Protein AF-F7JW95-F1 (afdb_monomer)

Foldseek 3Di:
DDDDDPPDNDDPPPVVVVVVVVVVVLVCLQPVLPVDDDDDDPVCVVVDDCCVVDDPDDDPDDDDDDPDLQVLLVVLLVQLQVFQAEKEWEFAAAAPDDSSLSNLVSNLNSVVNVHQYEYEYEQVNCVVHQPPDVSNVVSCPRHNHDYHYPQHDDSVRSNSRPVTRQWGWMDGPVRDIDTDRAGRDCVRHDDPPPPPPD

Structure (mmCIF, N/CA/C/O backbone):
data_AF-F7JW95-F1
#
_entry.id   AF-F7JW95-F1
#
loop_
_atom_site.group_PDB
_atom_site.id
_atom_site.type_symbol
_atom_site.label_atom_id
_atom_site.label_alt_id
_atom_site.label_comp_id
_atom_site.label_asym_id
_atom_site.label_entity_id
_atom_site.label_seq_id
_atom_site.pdbx_PDB_ins_code
_atom_site.Cartn_x
_atom_site.Cartn_y
_atom_site.Cartn_z
_atom_site.occupancy
_atom_site.B_iso_or_equiv
_atom_site.auth_seq_id
_atom_site.auth_comp_id
_atom_site.auth_asym_id
_atom_site.auth_atom_id
_atom_site.pdbx_PDB_model_num
ATOM 1 N N . MET A 1 1 ? -21.082 17.366 48.239 1.00 40.44 1 MET A N 1
ATOM 2 C CA . MET A 1 1 ? -22.452 17.198 48.769 1.00 40.44 1 MET A CA 1
ATOM 3 C C . MET A 1 1 ? -23.150 16.063 48.009 1.00 40.44 1 MET A C 1
ATOM 5 O O . MET A 1 1 ? -23.377 16.195 46.812 1.00 40.44 1 MET A O 1
ATOM 9 N N . ARG A 1 2 ? -23.347 14.887 48.633 1.00 41.19 2 ARG A N 1
ATOM 10 C CA . ARG A 1 2 ? -24.088 13.754 48.030 1.00 41.19 2 ARG A CA 1
ATOM 11 C C . ARG A 1 2 ? -25.580 14.019 48.213 1.00 41.19 2 ARG A C 1
ATOM 13 O O . ARG A 1 2 ? -26.026 14.115 49.348 1.00 41.19 2 ARG A O 1
ATOM 20 N N . THR A 1 3 ? -26.332 14.122 47.125 1.00 45.19 3 THR A N 1
ATOM 21 C CA . THR A 1 3 ? -27.794 14.159 47.175 1.00 45.19 3 THR A CA 1
ATOM 22 C C . THR A 1 3 ? -28.313 12.730 47.341 1.00 45.19 3 THR A C 1
ATOM 24 O O . THR A 1 3 ? -28.112 11.879 46.474 1.00 45.19 3 THR A O 1
ATOM 27 N N . TYR A 1 4 ? -28.909 12.451 48.499 1.00 48.28 4 TYR A N 1
ATOM 28 C CA . TYR A 1 4 ? -29.674 11.235 48.757 1.00 48.28 4 TYR A CA 1
ATOM 29 C C . TYR A 1 4 ? -31.151 11.560 48.518 1.00 48.28 4 TYR A C 1
ATOM 31 O O . TYR A 1 4 ? -31.660 12.535 49.063 1.00 48.28 4 TYR A O 1
ATOM 39 N N . ASP A 1 5 ? -31.816 10.777 47.674 1.00 50.84 5 ASP A N 1
ATOM 40 C CA . ASP A 1 5 ? -33.267 10.831 47.496 1.00 50.84 5 ASP A CA 1
ATOM 41 C C . ASP A 1 5 ? -33.903 9.964 48.592 1.00 50.84 5 ASP A C 1
ATOM 43 O O . ASP A 1 5 ? -33.679 8.754 48.646 1.00 50.84 5 ASP A O 1
ATOM 47 N N . LEU A 1 6 ? -34.619 10.601 49.518 1.00 56.78 6 LEU A N 1
ATOM 48 C CA . LEU A 1 6 ? -35.135 9.986 50.745 1.00 56.78 6 LEU A CA 1
ATOM 49 C C . LEU A 1 6 ? -36.392 9.122 50.534 1.00 56.78 6 LEU A C 1
ATOM 51 O O . LEU A 1 6 ? -36.898 8.575 51.509 1.00 56.78 6 LEU A O 1
ATOM 55 N N . LYS A 1 7 ? -36.910 8.963 49.305 1.00 58.06 7 LYS A N 1
ATOM 56 C CA . LYS A 1 7 ? -38.157 8.200 49.073 1.00 58.06 7 LYS A CA 1
ATOM 57 C C . LYS A 1 7 ? -37.982 6.787 48.529 1.00 58.06 7 LYS A C 1
ATOM 59 O O . LYS A 1 7 ? -38.911 5.992 48.611 1.00 58.06 7 LYS A O 1
ATOM 64 N N . THR A 1 8 ? -36.802 6.420 48.042 1.00 54.62 8 THR A N 1
ATOM 65 C CA . THR A 1 8 ? -36.485 5.023 47.722 1.00 54.62 8 THR A CA 1
ATOM 66 C C . THR A 1 8 ? -35.021 4.792 48.065 1.00 54.62 8 THR A C 1
ATOM 68 O O . THR A 1 8 ? -34.156 5.504 47.569 1.00 54.62 8 THR A O 1
ATOM 71 N N . GLY A 1 9 ? -34.705 3.808 48.911 1.00 52.91 9 GLY A N 1
ATOM 72 C CA . GLY A 1 9 ? -33.330 3.478 49.334 1.00 52.91 9 GLY A CA 1
ATOM 73 C C . GLY A 1 9 ? -32.390 3.010 48.208 1.00 52.91 9 GLY A C 1
ATOM 74 O O . GLY A 1 9 ? -31.383 2.354 48.464 1.00 52.91 9 GLY A O 1
ATOM 75 N N . LYS A 1 10 ? -32.706 3.312 46.945 1.00 56.47 10 LYS A N 1
ATOM 76 C CA . LYS A 1 10 ? -31.910 2.982 45.772 1.00 56.47 10 LYS A CA 1
ATOM 77 C C . LYS A 1 10 ? -31.004 4.166 45.444 1.00 56.47 10 LYS A C 1
ATOM 79 O O . LYS A 1 10 ? -31.453 5.229 45.025 1.00 56.47 10 LYS A O 1
ATOM 84 N N . LYS A 1 11 ? -29.693 3.971 45.615 1.00 59.50 11 LYS A N 1
ATOM 85 C CA . LYS A 1 11 ? -28.666 4.909 45.135 1.00 59.50 11 LYS A CA 1
ATOM 86 C C . LYS A 1 11 ? -28.929 5.214 43.654 1.00 59.50 11 LYS A C 1
ATOM 88 O O . LYS A 1 11 ? -28.880 4.308 42.827 1.00 59.50 11 LYS A O 1
ATOM 93 N N . LYS A 1 12 ? -29.181 6.482 43.313 1.00 62.50 12 LYS A N 1
ATOM 94 C CA . LYS A 1 12 ? -29.356 6.925 41.922 1.00 62.50 12 LYS A CA 1
ATOM 95 C C . LYS A 1 12 ? -28.040 6.692 41.171 1.00 62.50 12 LYS A C 1
ATOM 97 O O . LYS A 1 12 ? -27.055 7.397 41.404 1.00 62.50 12 LYS A O 1
ATOM 102 N N . ILE A 1 13 ? -27.993 5.656 40.332 1.00 66.62 13 ILE A N 1
ATOM 103 C CA . ILE A 1 13 ? -26.815 5.323 39.523 1.00 66.62 13 ILE A CA 1
ATOM 104 C C . ILE A 1 13 ? -26.513 6.529 38.634 1.00 66.62 13 ILE A C 1
ATOM 106 O O . ILE A 1 13 ? -27.343 6.967 37.839 1.00 66.62 13 ILE A O 1
ATOM 110 N N . ARG A 1 14 ? -25.318 7.104 38.793 1.00 79.50 14 ARG A N 1
ATOM 111 C CA . ARG A 1 14 ? -24.861 8.235 37.979 1.00 79.50 14 ARG A CA 1
ATOM 112 C C . ARG A 1 14 ? -24.324 7.698 36.660 1.00 79.50 14 ARG A C 1
ATOM 114 O O . ARG A 1 14 ? -23.113 7.667 36.471 1.00 79.50 14 ARG A O 1
ATOM 121 N N . TRP A 1 15 ? -25.224 7.293 35.768 1.00 84.25 15 TRP A N 1
ATOM 122 C CA . TRP A 1 15 ? -24.899 6.781 34.433 1.00 84.25 15 TRP A CA 1
ATOM 123 C C . TRP A 1 15 ? -23.885 7.657 33.689 1.00 84.25 15 TRP A C 1
ATOM 125 O O . TRP A 1 15 ? -22.923 7.134 33.147 1.00 84.25 15 TRP A O 1
ATOM 135 N N . GLY A 1 16 ? -23.983 8.987 33.800 1.00 87.75 16 GLY A N 1
ATOM 136 C CA . GLY A 1 16 ? -23.000 9.898 33.197 1.00 87.75 16 GLY A CA 1
ATOM 137 C C . GLY A 1 16 ? -21.552 9.693 33.673 1.00 87.75 16 GLY A C 1
ATOM 138 O O . GLY A 1 16 ? -20.626 9.848 32.887 1.00 87.75 16 GLY A O 1
ATOM 139 N N . ARG A 1 17 ? -21.328 9.286 34.932 1.00 88.00 17 ARG A N 1
ATOM 140 C CA . ARG A 1 17 ? -19.976 8.955 35.421 1.00 88.00 17 ARG A CA 1
ATOM 141 C C . ARG A 1 17 ? -19.471 7.637 34.848 1.00 88.00 17 ARG A C 1
ATOM 143 O O . ARG A 1 17 ? -18.291 7.532 34.547 1.00 88.00 17 ARG A O 1
ATOM 150 N N . PHE A 1 18 ? -20.357 6.656 34.708 1.00 91.75 18 PHE A N 1
ATOM 151 C CA . PHE A 1 18 ? -20.013 5.373 34.107 1.00 91.75 18 PHE A CA 1
ATOM 152 C C . PHE A 1 18 ? -19.663 5.538 32.623 1.00 91.75 18 PHE A C 1
ATOM 154 O O . PHE A 1 18 ? -18.612 5.071 32.197 1.00 91.75 18 PHE A O 1
ATOM 161 N N . CYS A 1 19 ? -20.470 6.295 31.871 1.00 93.75 19 CYS A N 1
ATOM 162 C CA . CYS A 1 19 ? -20.184 6.615 30.472 1.00 93.75 19 CYS A CA 1
ATOM 163 C C . CYS A 1 19 ? -18.846 7.348 30.318 1.00 93.75 19 CYS A C 1
ATOM 165 O O . CYS A 1 19 ? -18.046 6.975 29.469 1.00 93.75 19 CYS A O 1
ATOM 167 N N . LEU A 1 20 ? -18.567 8.343 31.170 1.00 95.19 20 LEU A N 1
ATOM 168 C CA . LEU A 1 20 ? -17.291 9.060 31.130 1.00 95.19 20 LEU A CA 1
ATOM 169 C C . LEU A 1 20 ? -16.097 8.122 31.369 1.00 95.19 20 LEU A C 1
ATOM 171 O O . LEU A 1 20 ? -15.123 8.180 30.628 1.00 95.19 20 LEU A O 1
ATOM 175 N N . ILE A 1 21 ? -16.176 7.240 32.371 1.00 96.19 21 ILE A N 1
ATOM 176 C CA . ILE A 1 21 ? -15.109 6.266 32.652 1.00 96.19 21 ILE A CA 1
ATO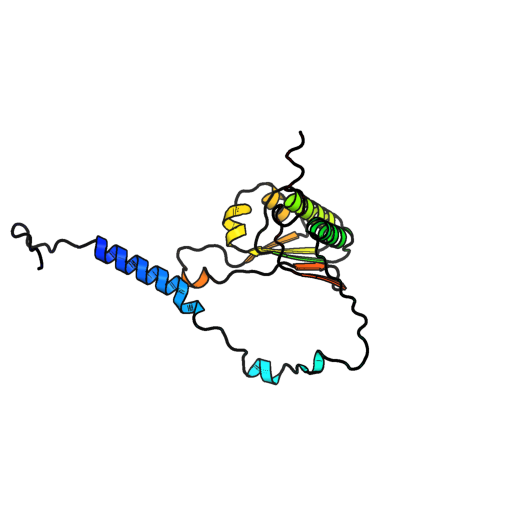M 177 C C . ILE A 1 21 ? -14.915 5.322 31.461 1.00 96.19 21 ILE A C 1
ATOM 179 O O . ILE A 1 21 ? -13.779 5.092 31.058 1.00 96.19 21 ILE A O 1
ATOM 183 N N . ALA A 1 22 ? -15.998 4.815 30.869 1.00 95.69 22 ALA A N 1
ATOM 184 C CA . ALA A 1 22 ? -15.920 3.939 29.702 1.00 95.69 22 ALA A CA 1
ATOM 185 C C . ALA A 1 22 ? -15.236 4.626 28.506 1.00 95.69 22 ALA A C 1
ATOM 187 O O . ALA A 1 22 ? -14.362 4.031 27.881 1.00 95.69 22 ALA A O 1
ATOM 188 N N . VAL A 1 23 ? -15.565 5.894 28.234 1.00 96.56 23 VAL A N 1
ATOM 189 C CA . VAL A 1 23 ? -14.914 6.692 27.180 1.00 96.56 23 VAL A CA 1
ATOM 190 C C . VAL A 1 23 ? -13.423 6.872 27.463 1.00 96.56 23 VAL A C 1
ATOM 192 O O . VAL A 1 23 ? -12.601 6.667 26.574 1.00 96.56 23 VAL A O 1
ATOM 195 N N . LEU A 1 24 ? -13.050 7.205 28.701 1.00 97.38 24 LEU A N 1
ATOM 196 C CA . LEU A 1 24 ? -11.642 7.363 29.075 1.00 97.38 24 LEU A CA 1
ATOM 197 C C . LEU A 1 24 ? -10.859 6.053 28.933 1.00 97.38 24 LEU A C 1
ATOM 199 O O . LEU A 1 24 ? -9.743 6.069 28.421 1.00 97.38 24 LEU A O 1
ATOM 203 N N . LEU A 1 25 ? -11.446 4.921 29.333 1.00 97.31 25 LEU A N 1
ATOM 204 C CA . LEU A 1 25 ? -10.837 3.601 29.147 1.00 97.31 25 LEU A CA 1
ATOM 205 C C . LEU A 1 25 ? -10.670 3.255 27.665 1.00 97.31 25 LEU A C 1
ATOM 207 O O . LEU A 1 25 ? -9.646 2.694 27.283 1.00 97.31 25 LEU A O 1
ATOM 211 N N . TYR A 1 26 ? -11.636 3.624 26.825 1.00 96.94 26 TYR A N 1
ATOM 212 C CA . TYR A 1 26 ? -11.543 3.429 25.382 1.00 96.94 26 TYR A CA 1
ATOM 213 C C . TYR A 1 26 ? -10.409 4.262 24.766 1.00 96.94 26 TYR A C 1
ATOM 215 O O . TYR A 1 26 ? -9.590 3.731 24.020 1.00 96.94 26 TYR A O 1
ATOM 223 N N . ILE A 1 27 ? -10.301 5.547 25.128 1.00 96.06 27 ILE A N 1
ATOM 224 C CA . ILE A 1 27 ? -9.207 6.429 24.678 1.00 96.06 27 ILE A CA 1
ATOM 225 C C . ILE A 1 27 ? -7.850 5.905 25.163 1.00 96.06 27 ILE A C 1
ATOM 227 O O . ILE A 1 27 ? -6.880 5.891 24.405 1.00 96.06 27 ILE A O 1
ATOM 231 N N . ALA A 1 28 ? -7.774 5.442 26.411 1.00 96.38 28 ALA A N 1
ATOM 232 C CA . ALA A 1 28 ? -6.571 4.829 26.960 1.00 96.38 28 ALA A CA 1
ATOM 233 C C . ALA A 1 28 ? -6.166 3.585 26.152 1.00 96.38 28 ALA A C 1
ATOM 235 O O . ALA A 1 28 ? -5.014 3.470 25.741 1.00 96.38 28 ALA A O 1
ATOM 236 N N . ALA A 1 29 ? -7.115 2.696 25.844 1.00 96.25 29 ALA A N 1
ATOM 237 C CA . ALA A 1 29 ? -6.863 1.527 25.006 1.00 96.25 29 A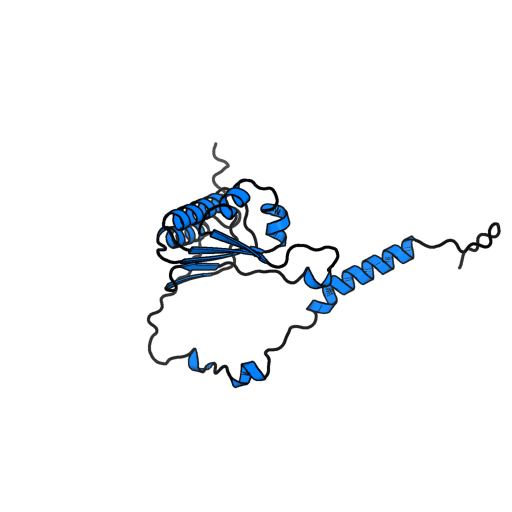LA A CA 1
ATOM 238 C C . ALA A 1 29 ? -6.410 1.901 23.583 1.00 96.25 29 ALA A C 1
ATOM 240 O O . ALA A 1 29 ? -5.603 1.184 23.003 1.00 96.25 29 ALA A O 1
ATOM 241 N N 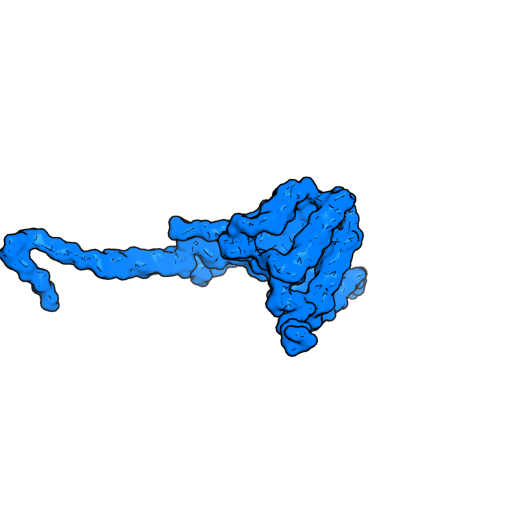. LEU A 1 30 ? -6.884 3.028 23.044 1.00 94.62 30 LEU A N 1
ATOM 242 C CA . LEU A 1 30 ? -6.516 3.537 21.720 1.00 94.62 30 LEU A CA 1
ATOM 243 C C . LEU A 1 30 ? -5.108 4.154 21.666 1.00 94.62 30 LEU A C 1
ATOM 245 O O . LEU A 1 30 ? -4.484 4.166 20.610 1.00 94.62 30 LEU A O 1
ATOM 249 N N . THR A 1 31 ? -4.593 4.667 22.786 1.00 93.25 31 THR A N 1
ATOM 250 C CA . THR A 1 31 ? -3.364 5.484 22.815 1.00 93.25 31 THR A CA 1
ATOM 251 C C . THR A 1 31 ? -2.187 4.803 23.505 1.00 93.25 31 THR A C 1
ATOM 253 O O . THR A 1 31 ? -1.081 4.815 22.969 1.00 93.25 31 THR A O 1
ATOM 256 N N . ILE A 1 32 ? -2.403 4.166 24.661 1.00 94.81 32 ILE A N 1
ATOM 257 C CA . ILE A 1 32 ? -1.339 3.578 25.492 1.00 94.81 32 ILE A CA 1
ATOM 258 C C . ILE A 1 32 ? -0.452 2.577 24.727 1.00 94.81 32 ILE A C 1
ATOM 260 O O . ILE A 1 32 ? 0.770 2.684 24.859 1.00 94.81 32 ILE A O 1
ATOM 264 N N . PRO A 1 33 ? -0.989 1.648 23.904 1.00 92.31 33 PRO A N 1
ATOM 265 C CA . PRO A 1 33 ? -0.160 0.680 23.177 1.00 92.31 33 PRO A CA 1
ATOM 266 C C . PRO A 1 33 ? 0.870 1.311 22.231 1.00 92.31 33 PRO A C 1
ATOM 268 O O . PRO A 1 33 ? 1.859 0.666 21.896 1.00 92.31 33 PRO A O 1
ATOM 271 N N . TYR A 1 34 ? 0.647 2.560 21.815 1.00 90.06 34 TYR A N 1
ATOM 272 C CA . TYR A 1 34 ? 1.456 3.269 20.822 1.00 90.06 34 TYR A CA 1
ATOM 273 C C . TYR A 1 34 ? 2.417 4.292 21.437 1.00 90.06 34 TYR A C 1
ATOM 275 O O . TYR A 1 34 ? 3.208 4.900 20.724 1.00 90.06 34 TYR A O 1
ATOM 283 N N . VAL A 1 35 ? 2.391 4.472 22.761 1.00 90.94 35 VAL A N 1
ATOM 284 C CA . VAL A 1 35 ? 3.359 5.332 23.464 1.00 90.94 35 VAL A CA 1
ATOM 285 C C . VAL A 1 35 ? 4.768 4.732 23.397 1.00 90.94 35 VAL A C 1
ATOM 287 O O . VAL A 1 35 ? 5.758 5.456 23.301 1.00 90.94 35 VAL A O 1
ATOM 290 N N . GLN A 1 36 ? 4.872 3.401 23.436 1.00 88.56 36 GLN A N 1
ATOM 291 C CA . GLN A 1 36 ? 6.145 2.691 23.362 1.00 88.56 36 GLN A CA 1
ATOM 292 C C . GLN A 1 36 ? 6.357 2.101 21.968 1.00 88.56 36 GLN A C 1
ATOM 294 O O . GLN A 1 36 ? 5.617 1.227 21.524 1.00 88.56 36 GLN A O 1
ATOM 299 N N . HIS A 1 37 ? 7.422 2.534 21.299 1.00 82.31 37 HIS A N 1
ATOM 300 C CA .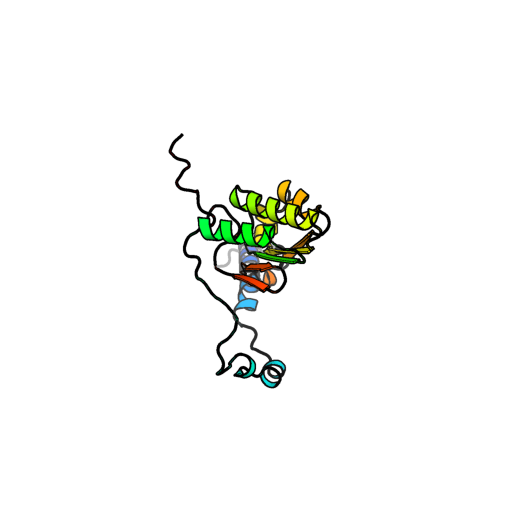 HIS A 1 37 ? 7.830 1.964 20.020 1.00 82.31 37 HIS A CA 1
ATOM 301 C C . HIS A 1 37 ? 8.592 0.653 20.237 1.00 82.31 37 HIS A C 1
ATOM 303 O O . HIS A 1 37 ? 9.451 0.557 21.122 1.00 82.31 37 HIS A O 1
ATOM 309 N N . LYS A 1 38 ? 8.312 -0.360 19.405 1.00 85.69 38 LYS A N 1
ATOM 310 C CA . LYS A 1 38 ? 9.101 -1.598 19.391 1.00 85.69 38 LYS A CA 1
ATOM 311 C C . LYS A 1 38 ? 10.553 -1.263 19.058 1.00 85.69 38 LYS A C 1
ATOM 313 O O . LYS A 1 38 ? 10.835 -0.640 18.039 1.00 85.69 38 LYS A O 1
ATOM 318 N N . LYS A 1 39 ? 11.478 -1.696 19.913 1.00 89.88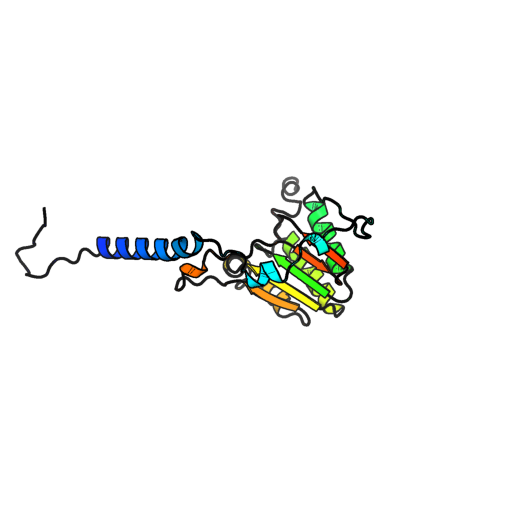 39 LYS A N 1
ATOM 319 C CA . LYS A 1 39 ? 12.913 -1.608 19.632 1.00 89.88 39 LYS A CA 1
ATOM 320 C C . LYS A 1 39 ? 13.318 -2.728 18.679 1.00 89.88 39 LYS A C 1
ATOM 322 O O . LYS A 1 39 ? 12.749 -3.819 18.724 1.00 89.88 39 LYS A O 1
ATOM 327 N N . VAL A 1 40 ? 14.334 -2.467 17.860 1.00 90.56 40 VAL A N 1
ATOM 328 C CA . VAL A 1 40 ? 14.984 -3.505 17.051 1.00 90.56 40 VAL A CA 1
ATOM 329 C C . VAL A 1 40 ? 15.516 -4.590 17.989 1.00 90.56 40 VAL A C 1
ATOM 331 O O . VAL A 1 40 ? 16.190 -4.276 18.976 1.00 90.56 40 VAL A O 1
ATOM 334 N N . SER A 1 41 ? 15.185 -5.850 17.699 1.00 93.38 41 SER A N 1
ATOM 335 C CA . SER A 1 41 ? 15.591 -6.987 18.529 1.00 93.38 41 SER A CA 1
ATOM 336 C C . SER A 1 41 ? 17.110 -7.168 18.517 1.00 93.38 41 SER A C 1
ATOM 338 O O . SER A 1 41 ? 17.764 -6.926 17.503 1.00 93.38 41 SER A O 1
ATOM 340 N N . ASP A 1 42 ? 17.683 -7.636 19.626 1.00 94.12 42 ASP A N 1
ATOM 341 C CA . ASP A 1 42 ? 19.128 -7.896 19.688 1.00 94.12 42 ASP A CA 1
ATOM 342 C C . ASP A 1 42 ? 19.547 -9.052 18.772 1.00 94.12 42 ASP A C 1
ATOM 344 O O . ASP A 1 42 ? 20.678 -9.082 18.302 1.00 94.12 42 ASP A O 1
ATOM 348 N N . HIS A 1 43 ? 18.623 -9.968 18.465 1.00 94.56 43 HIS A N 1
ATOM 349 C CA . HIS A 1 43 ? 18.813 -10.987 17.435 1.00 94.56 43 HIS A CA 1
ATOM 350 C C . HIS A 1 43 ? 19.041 -10.353 16.057 1.00 94.56 43 HIS A C 1
ATOM 352 O O . HIS A 1 43 ? 20.031 -10.662 15.404 1.00 94.56 43 HIS A O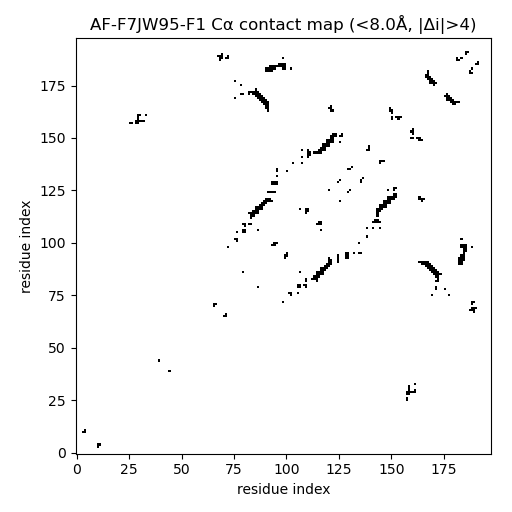 1
ATOM 358 N N . TYR A 1 44 ? 18.177 -9.415 15.644 1.00 92.56 44 TYR A N 1
ATOM 359 C CA . TYR A 1 44 ? 18.322 -8.726 14.359 1.00 92.56 44 TYR A CA 1
ATOM 360 C C . TYR A 1 44 ? 19.618 -7.916 14.293 1.00 92.56 44 TYR A C 1
ATOM 362 O O . TYR A 1 44 ? 20.351 -8.024 13.321 1.00 92.56 44 TYR A O 1
ATOM 370 N N . LYS A 1 45 ? 19.958 -7.167 15.352 1.00 92.62 45 LYS A N 1
ATOM 371 C CA . LYS A 1 45 ? 21.202 -6.373 15.391 1.00 92.62 45 LYS A CA 1
ATOM 372 C C . LYS A 1 45 ? 22.473 -7.211 15.255 1.00 92.62 45 LYS A C 1
ATOM 374 O O . LYS A 1 45 ? 23.492 -6.681 14.844 1.00 92.62 45 LYS A O 1
ATOM 379 N N . LYS A 1 46 ? 22.436 -8.482 15.665 1.00 94.31 46 LYS A N 1
ATOM 380 C CA . LYS A 1 46 ? 23.570 -9.405 15.527 1.00 94.31 46 LYS A CA 1
ATOM 381 C C . LYS A 1 46 ? 23.673 -10.012 14.130 1.00 94.31 46 LYS A C 1
ATOM 383 O O . LYS A 1 46 ? 24.759 -10.428 13.755 1.00 94.31 46 LYS A O 1
ATOM 388 N N . GLN A 1 47 ? 22.553 -10.131 13.420 1.00 95.00 47 GLN A N 1
ATOM 389 C CA . GLN A 1 47 ? 22.497 -10.738 12.089 1.00 95.00 47 GLN A CA 1
ATOM 390 C C . GLN A 1 47 ? 22.646 -9.723 10.959 1.00 95.00 47 GLN A C 1
ATOM 392 O O . GLN A 1 47 ? 23.162 -10.072 9.909 1.00 95.00 47 GLN A O 1
ATOM 397 N N . PHE A 1 48 ? 22.159 -8.500 11.157 1.00 94.50 48 PHE A N 1
ATOM 398 C CA . PHE A 1 48 ? 22.200 -7.450 10.153 1.00 94.50 48 PHE A CA 1
ATOM 399 C C . PHE A 1 48 ? 23.483 -6.636 10.297 1.00 94.50 48 PHE A C 1
ATOM 401 O O . PHE A 1 48 ? 23.654 -5.941 11.302 1.00 94.50 48 PHE A O 1
ATOM 408 N N . ASP A 1 49 ? 24.347 -6.694 9.286 1.00 92.44 49 ASP A N 1
ATOM 409 C CA . ASP A 1 49 ? 25.498 -5.807 9.160 1.00 92.44 49 ASP A CA 1
ATOM 410 C C . ASP A 1 49 ? 25.156 -4.640 8.213 1.00 92.44 49 ASP A C 1
ATOM 412 O O . ASP A 1 49 ? 24.997 -4.849 7.010 1.00 92.44 49 ASP A O 1
ATOM 416 N N . PRO A 1 50 ? 25.046 -3.392 8.712 1.00 90.94 50 PRO A N 1
ATOM 417 C CA . PRO A 1 50 ? 24.789 -2.233 7.863 1.00 90.94 50 PRO A CA 1
ATOM 418 C C . PRO A 1 50 ? 25.837 -2.022 6.768 1.00 90.94 50 PRO A C 1
ATOM 420 O O . PRO A 1 50 ? 25.516 -1.382 5.770 1.00 90.94 50 PRO A O 1
ATOM 423 N N . GLN A 1 51 ? 27.065 -2.533 6.934 1.00 91.06 51 GLN A N 1
ATOM 424 C CA . GLN A 1 51 ? 28.126 -2.394 5.933 1.00 91.06 51 GLN A CA 1
ATOM 425 C C . GLN A 1 51 ? 27.779 -3.088 4.614 1.00 91.06 51 GLN A C 1
ATOM 427 O O . GLN A 1 51 ? 28.224 -2.635 3.566 1.00 91.06 51 GLN A O 1
ATOM 432 N N . GLU A 1 52 ? 26.908 -4.102 4.632 1.00 90.12 52 GLU A N 1
ATOM 433 C CA . GLU A 1 52 ? 26.416 -4.761 3.414 1.00 90.12 52 GLU A CA 1
ATOM 434 C C . GLU A 1 52 ? 25.607 -3.819 2.504 1.00 90.12 52 GLU A C 1
ATOM 436 O O . GLU A 1 52 ? 25.453 -4.088 1.315 1.00 90.12 52 GLU A O 1
ATOM 441 N N . CYS A 1 53 ? 25.094 -2.704 3.037 1.00 89.69 53 CYS A N 1
ATOM 442 C CA . CYS A 1 53 ? 24.357 -1.702 2.262 1.00 89.69 53 CYS A CA 1
ATOM 443 C C . CYS A 1 53 ? 25.267 -0.667 1.580 1.00 89.69 53 CYS A C 1
ATOM 445 O O . CYS A 1 53 ? 24.767 0.164 0.821 1.00 89.69 53 CYS A O 1
ATOM 447 N N . TYR A 1 54 ? 26.571 -0.672 1.872 1.00 90.25 54 TYR A N 1
ATOM 448 C CA . TYR A 1 54 ? 27.529 0.300 1.355 1.00 90.25 54 TYR A CA 1
ATOM 449 C C . TYR A 1 54 ? 28.549 -0.383 0.443 1.00 90.25 54 TYR A C 1
ATOM 451 O O . TYR A 1 54 ? 28.959 -1.520 0.659 1.00 90.25 54 TYR A O 1
ATOM 459 N N . SER A 1 55 ? 28.971 0.330 -0.594 1.00 90.31 55 SER A N 1
ATOM 460 C CA . SER A 1 55 ? 30.049 -0.094 -1.480 1.00 90.31 55 SER A CA 1
ATOM 461 C C . SER A 1 55 ? 30.866 1.123 -1.891 1.00 90.31 55 SER A C 1
ATOM 463 O O . SER A 1 55 ? 30.310 2.206 -2.073 1.00 90.31 55 SER A O 1
ATOM 465 N N . GLU A 1 56 ? 32.176 0.934 -2.040 1.00 91.88 56 GLU A N 1
ATOM 466 C CA . GLU A 1 56 ? 33.082 1.935 -2.619 1.00 91.88 56 GLU A CA 1
ATOM 467 C C . GLU A 1 56 ? 32.964 1.985 -4.153 1.00 91.88 56 GLU A C 1
ATOM 469 O O . GLU A 1 56 ? 33.354 2.965 -4.786 1.00 91.88 56 GLU A O 1
ATOM 474 N N . GLU A 1 57 ? 32.400 0.937 -4.761 1.00 92.69 57 GLU A N 1
ATOM 475 C CA . GLU A 1 57 ? 32.169 0.872 -6.199 1.00 92.69 57 GLU A CA 1
ATOM 476 C C . GLU A 1 57 ? 30.833 1.542 -6.565 1.00 92.69 57 GLU A C 1
ATOM 478 O O . GLU A 1 57 ? 29.823 1.332 -5.883 1.00 92.69 57 GLU A O 1
ATOM 483 N N . PRO A 1 58 ? 30.768 2.317 -7.663 1.00 89.19 58 PRO A N 1
ATOM 484 C CA . PRO A 1 58 ? 29.519 2.917 -8.108 1.00 89.19 58 PRO A CA 1
ATOM 485 C C . PRO A 1 58 ? 28.434 1.870 -8.408 1.00 89.19 58 PRO A C 1
ATOM 487 O O . PRO A 1 58 ? 28.611 0.985 -9.249 1.00 89.19 58 PRO A O 1
ATOM 490 N N . GLY A 1 59 ? 27.273 2.027 -7.769 1.00 88.50 59 GLY A N 1
ATOM 491 C CA . GLY A 1 59 ? 26.082 1.221 -8.033 1.00 88.50 59 GLY A CA 1
ATOM 492 C C . GLY A 1 59 ? 25.559 1.356 -9.471 1.00 88.50 59 GLY A C 1
ATOM 493 O O . GLY A 1 59 ? 25.763 2.362 -10.166 1.00 88.50 59 GLY A O 1
ATOM 494 N N . LYS A 1 60 ? 24.853 0.326 -9.947 1.00 90.31 60 LYS A N 1
ATOM 495 C CA . LYS A 1 60 ? 24.197 0.331 -11.272 1.00 90.31 60 LYS A CA 1
ATOM 496 C C . LYS A 1 60 ? 22.791 0.925 -11.222 1.00 90.31 60 LYS A C 1
ATOM 498 O O . LYS A 1 60 ? 22.197 1.188 -12.266 1.00 90.31 60 LYS A O 1
ATOM 503 N N . GLU A 1 61 ? 22.284 1.163 -10.023 1.00 91.06 61 GLU A N 1
ATOM 504 C CA . GLU A 1 61 ? 20.979 1.731 -9.745 1.00 91.06 61 GLU A CA 1
ATOM 505 C C . GLU A 1 61 ? 20.899 3.167 -10.273 1.00 91.06 61 GLU A C 1
ATOM 507 O O . GLU A 1 61 ? 21.896 3.885 -10.422 1.00 91.06 61 GLU A O 1
ATOM 512 N N . ARG A 1 62 ? 19.684 3.598 -10.595 1.00 93.00 62 ARG A N 1
ATOM 513 C CA . ARG A 1 62 ? 19.388 4.970 -11.002 1.00 93.00 62 ARG A CA 1
ATOM 514 C C . ARG A 1 62 ? 18.250 5.478 -10.139 1.00 93.00 62 ARG A C 1
ATOM 516 O O . ARG A 1 62 ? 17.292 4.754 -9.889 1.00 93.00 62 ARG A O 1
ATOM 523 N N . ALA A 1 63 ? 18.363 6.724 -9.704 1.00 94.38 63 ALA A N 1
ATOM 524 C CA . ALA A 1 63 ? 17.348 7.393 -8.910 1.00 94.38 63 ALA A CA 1
ATOM 525 C C . ALA A 1 63 ? 17.021 8.744 -9.544 1.00 94.38 63 ALA A C 1
ATOM 527 O O . ALA A 1 63 ? 17.906 9.440 -10.044 1.00 94.38 63 ALA A O 1
ATOM 528 N N . ALA A 1 64 ? 15.744 9.104 -9.514 1.00 95.19 64 ALA A N 1
ATOM 529 C CA . ALA A 1 64 ? 15.253 10.396 -9.964 1.00 95.19 64 ALA A CA 1
ATOM 530 C C . ALA A 1 64 ? 14.147 10.876 -9.021 1.00 95.19 64 ALA A C 1
ATOM 532 O O . ALA A 1 64 ? 13.418 10.072 -8.436 1.00 95.19 64 ALA A O 1
ATOM 533 N N . TYR A 1 65 ? 14.019 12.194 -8.886 1.00 96.25 65 TYR A N 1
ATOM 534 C CA . TYR A 1 65 ? 12.931 12.809 -8.135 1.00 96.25 65 TYR A CA 1
ATOM 535 C C . TYR A 1 65 ? 11.773 13.143 -9.067 1.00 96.25 65 TYR A C 1
ATOM 537 O O . TYR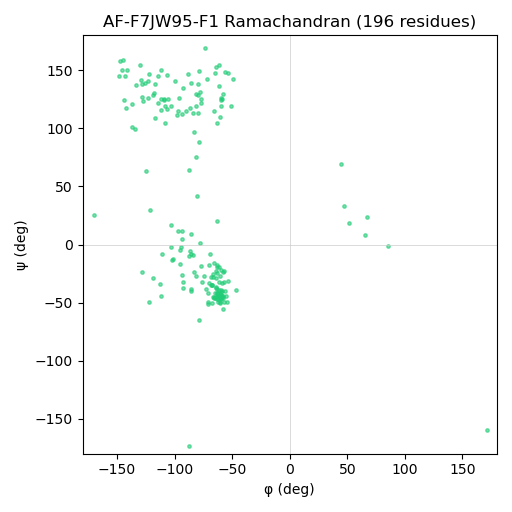 A 1 65 ? 11.978 13.742 -10.117 1.00 96.25 65 TYR A O 1
ATOM 545 N N . ILE A 1 66 ? 10.556 12.811 -8.636 1.00 94.75 66 ILE A N 1
ATOM 546 C CA . ILE A 1 66 ? 9.321 13.208 -9.314 1.00 94.75 66 ILE A CA 1
ATOM 547 C C . ILE A 1 66 ? 8.630 14.260 -8.448 1.00 94.75 66 ILE A C 1
ATOM 549 O O . ILE A 1 66 ? 8.067 13.959 -7.383 1.00 94.75 66 ILE A O 1
ATOM 553 N N . THR A 1 67 ? 8.720 15.516 -8.872 1.00 93.00 67 THR A N 1
ATOM 554 C CA . THR A 1 67 ? 8.235 16.673 -8.108 1.00 93.00 67 THR A CA 1
ATOM 555 C C . THR A 1 67 ? 6.815 17.074 -8.493 1.00 93.00 67 THR A C 1
ATOM 557 O O . THR A 1 67 ? 6.090 17.568 -7.629 1.00 93.00 67 THR A O 1
ATOM 560 N N . ASP A 1 68 ? 6.376 16.778 -9.716 1.00 93.38 68 ASP A N 1
ATOM 561 C CA . ASP A 1 68 ? 5.022 17.070 -10.181 1.00 93.38 68 ASP A CA 1
ATOM 562 C C . ASP A 1 68 ? 4.020 15.937 -9.880 1.00 93.38 68 ASP A C 1
ATOM 564 O O . ASP A 1 68 ? 4.355 14.750 -9.858 1.00 93.38 68 ASP A O 1
ATOM 568 N N . ASN A 1 69 ? 2.764 16.308 -9.623 1.00 91.69 69 ASN A N 1
ATOM 569 C CA . ASN A 1 69 ? 1.685 15.365 -9.314 1.00 91.69 69 ASN A CA 1
ATOM 570 C C . ASN A 1 69 ? 1.166 14.625 -10.554 1.00 91.69 69 ASN A C 1
ATOM 572 O O . ASN A 1 69 ? 0.726 13.480 -10.448 1.00 91.69 69 ASN A O 1
ATOM 576 N N . THR A 1 70 ? 1.184 15.270 -11.718 1.00 91.56 70 THR A N 1
ATOM 577 C CA . THR A 1 70 ? 0.788 14.661 -12.994 1.00 91.56 70 THR A CA 1
ATOM 578 C C . THR A 1 70 ? 1.834 13.642 -13.410 1.00 91.56 70 THR A C 1
ATOM 580 O O . THR A 1 70 ? 1.492 12.480 -13.618 1.00 91.56 70 THR A O 1
ATOM 583 N N . GLU A 1 71 ? 3.113 14.028 -13.397 1.00 93.62 71 GLU A N 1
ATOM 584 C CA . GLU A 1 71 ? 4.218 13.102 -13.673 1.00 93.62 71 GLU A CA 1
ATOM 585 C C . GLU A 1 71 ? 4.188 11.903 -12.718 1.00 93.62 71 GLU A C 1
ATOM 587 O O . GLU A 1 71 ? 4.383 10.761 -13.126 1.00 93.62 71 GLU A O 1
ATOM 592 N N . ALA A 1 72 ? 3.880 12.129 -11.437 1.00 94.06 72 ALA A N 1
ATOM 593 C CA . ALA A 1 72 ? 3.757 11.052 -10.463 1.00 94.06 72 ALA A CA 1
ATOM 594 C C . ALA A 1 72 ? 2.687 10.014 -10.852 1.00 94.06 72 ALA A C 1
ATOM 596 O O . ALA A 1 72 ? 2.913 8.816 -10.652 1.00 94.06 72 ALA A O 1
ATOM 597 N N . LEU A 1 73 ? 1.542 10.440 -11.394 1.00 94.94 73 LEU A N 1
ATOM 598 C CA . LEU A 1 73 ? 0.546 9.517 -11.942 1.00 94.94 73 LEU A CA 1
ATOM 599 C C . LEU A 1 73 ? 1.090 8.827 -13.198 1.00 94.94 73 LEU A C 1
ATOM 601 O O . LEU A 1 73 ? 1.064 7.602 -13.279 1.00 94.94 73 LEU A O 1
ATOM 605 N N . GLU A 1 74 ? 1.625 9.591 -14.149 1.00 95.38 74 GLU A N 1
ATOM 606 C CA . GLU A 1 74 ? 2.112 9.071 -15.431 1.00 95.38 74 GLU A CA 1
ATOM 607 C C . GLU A 1 74 ? 3.193 7.999 -15.259 1.00 95.38 74 GLU A C 1
ATOM 609 O O . GLU A 1 74 ? 3.102 6.940 -15.880 1.00 95.38 74 GLU A O 1
ATOM 614 N N . TYR A 1 75 ? 4.163 8.210 -14.363 1.00 95.94 75 TYR A N 1
ATOM 615 C CA . TYR A 1 75 ? 5.188 7.213 -14.052 1.00 95.94 75 TYR A CA 1
ATOM 616 C C . TYR A 1 75 ? 4.595 5.942 -13.439 1.00 95.94 75 TYR A C 1
ATOM 618 O O . TYR A 1 75 ? 4.982 4.849 -13.846 1.00 95.94 75 TYR A O 1
ATOM 626 N N . ARG A 1 76 ? 3.621 6.050 -12.520 1.00 96.88 76 ARG A N 1
ATOM 627 C CA . ARG A 1 76 ? 2.930 4.867 -11.970 1.00 96.88 76 ARG A CA 1
ATOM 628 C C . ARG A 1 76 ? 2.217 4.090 -13.069 1.00 96.88 76 ARG A C 1
ATOM 630 O O . ARG A 1 76 ? 2.396 2.881 -13.171 1.00 96.88 76 ARG A O 1
ATOM 637 N N . LEU A 1 77 ? 1.438 4.780 -13.902 1.00 97.94 77 LEU A N 1
ATOM 638 C CA . LEU A 1 77 ? 0.710 4.150 -15.003 1.00 97.94 77 LEU A CA 1
ATOM 639 C C . LEU A 1 77 ? 1.670 3.488 -15.988 1.00 97.94 77 LEU A C 1
ATOM 641 O O . LEU A 1 77 ? 1.421 2.364 -16.414 1.00 97.94 77 LEU A O 1
ATOM 645 N N . LYS A 1 78 ? 2.775 4.156 -16.327 1.00 97.88 78 LYS A N 1
ATOM 646 C CA . LYS A 1 78 ? 3.796 3.615 -17.223 1.00 97.88 78 LYS A CA 1
ATOM 647 C C . LYS A 1 78 ? 4.436 2.355 -16.646 1.00 97.88 78 LYS A C 1
ATOM 649 O O . LYS A 1 78 ? 4.447 1.340 -17.332 1.00 97.88 78 LYS A O 1
ATOM 654 N N . MET A 1 79 ? 4.879 2.390 -15.387 1.00 98.00 79 MET A N 1
ATOM 655 C CA . MET A 1 79 ? 5.450 1.221 -14.708 1.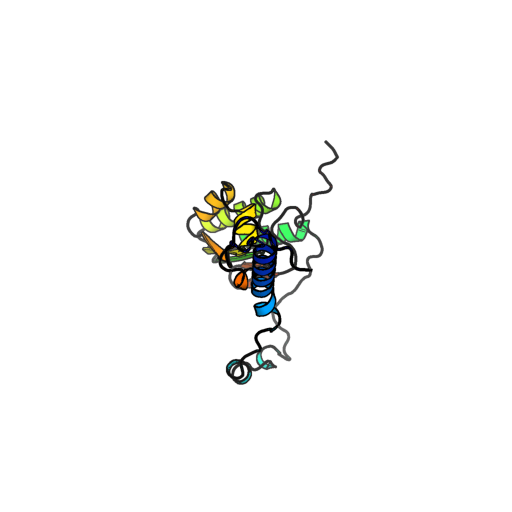00 98.00 79 MET A CA 1
ATOM 656 C C . MET A 1 79 ? 4.489 0.026 -14.746 1.00 98.00 79 MET A C 1
ATOM 658 O O . MET A 1 79 ? 4.871 -1.059 -15.170 1.00 98.00 79 MET A O 1
ATOM 662 N N . ILE A 1 80 ? 3.222 0.234 -14.378 1.00 98.56 80 ILE A N 1
ATOM 663 C CA . ILE A 1 80 ? 2.205 -0.829 -14.351 1.00 98.56 80 ILE A CA 1
ATOM 664 C C . ILE A 1 80 ? 1.908 -1.364 -15.764 1.00 98.56 80 ILE A C 1
ATOM 666 O O . ILE A 1 80 ? 1.761 -2.570 -15.965 1.00 98.56 80 ILE A O 1
ATOM 670 N N . ARG A 1 81 ? 1.815 -0.481 -16.765 1.00 98.25 81 ARG A N 1
ATOM 671 C CA . ARG A 1 81 ? 1.549 -0.863 -18.163 1.00 98.25 81 ARG A CA 1
ATOM 672 C C . ARG A 1 81 ? 2.710 -1.628 -18.793 1.00 98.25 81 ARG A C 1
ATOM 674 O O . ARG A 1 81 ? 2.481 -2.510 -19.619 1.00 98.25 81 ARG A O 1
ATOM 681 N N . GLU A 1 82 ? 3.940 -1.295 -18.425 1.00 98.00 82 GLU A N 1
ATOM 682 C CA . GLU A 1 82 ? 5.135 -1.925 -18.983 1.00 98.00 82 GLU A CA 1
ATOM 683 C C . GLU A 1 82 ? 5.487 -3.249 -18.296 1.00 98.00 82 GLU A C 1
ATOM 685 O O . GLU A 1 82 ? 6.070 -4.102 -18.972 1.00 98.00 82 GLU A O 1
ATOM 690 N N . ALA A 1 83 ? 5.051 -3.446 -17.043 1.00 98.50 83 ALA A N 1
ATOM 691 C CA . ALA A 1 83 ? 5.290 -4.651 -16.249 1.00 98.50 83 ALA A CA 1
ATOM 692 C C . ALA A 1 83 ? 4.959 -5.953 -17.002 1.00 98.50 83 ALA A C 1
ATOM 694 O O . ALA A 1 83 ? 3.985 -6.019 -17.771 1.00 98.50 83 ALA A O 1
ATOM 695 N N . LYS A 1 84 ? 5.785 -6.980 -16.781 1.00 98.44 84 LYS A N 1
ATOM 696 C CA . LYS A 1 84 ? 5.740 -8.278 -17.476 1.00 98.44 84 LYS A CA 1
ATOM 697 C C . LYS A 1 84 ? 5.479 -9.464 -16.562 1.00 98.44 84 LYS A C 1
ATOM 699 O O . LYS A 1 84 ? 4.890 -10.434 -17.024 1.00 98.44 84 LYS A O 1
ATOM 704 N N . GLU A 1 85 ? 5.887 -9.385 -15.305 1.00 98.50 85 GLU A N 1
ATOM 705 C CA . GLU A 1 85 ? 5.833 -10.499 -14.359 1.00 98.50 85 GLU A CA 1
ATOM 706 C C . GLU A 1 85 ? 5.015 -10.130 -13.128 1.00 98.50 85 GLU A C 1
ATOM 708 O O . GLU A 1 85 ? 4.094 -10.859 -12.755 1.00 98.50 85 GLU A O 1
ATOM 713 N N . GLU A 1 86 ? 5.300 -8.976 -12.520 1.00 98.69 86 GLU A N 1
ATOM 714 C CA . GLU A 1 86 ? 4.688 -8.605 -11.251 1.00 98.69 86 GLU A CA 1
ATOM 715 C C . GLU A 1 86 ? 4.494 -7.097 -11.072 1.00 98.69 86 GLU A C 1
ATOM 717 O O . GLU A 1 86 ? 5.343 -6.286 -11.445 1.00 98.69 86 GLU A O 1
ATOM 722 N N . VAL A 1 87 ? 3.395 -6.735 -10.406 1.00 98.81 87 VAL A N 1
ATOM 723 C CA . VAL A 1 87 ? 3.144 -5.399 -9.863 1.00 98.81 87 VAL A CA 1
ATOM 724 C C . VAL A 1 87 ? 2.770 -5.513 -8.387 1.00 98.81 87 VAL A C 1
ATOM 726 O O . VAL A 1 87 ? 1.778 -6.146 -8.035 1.00 98.81 87 VAL A O 1
ATOM 729 N N . ILE A 1 88 ? 3.513 -4.835 -7.514 1.00 98.75 88 ILE A N 1
ATOM 730 C CA . ILE A 1 88 ? 3.187 -4.703 -6.089 1.00 98.75 88 ILE A CA 1
ATOM 731 C C . ILE A 1 88 ? 2.812 -3.254 -5.818 1.00 98.75 88 ILE A C 1
ATOM 733 O O . ILE A 1 88 ? 3.601 -2.349 -6.086 1.00 98.75 88 ILE A O 1
ATOM 737 N N . VAL A 1 89 ? 1.636 -3.032 -5.242 1.00 98.44 89 VAL A N 1
ATOM 738 C CA . VAL A 1 89 ? 1.152 -1.712 -4.844 1.00 98.44 89 VAL A CA 1
ATOM 739 C C . VAL A 1 89 ? 0.830 -1.722 -3.359 1.00 98.44 89 VAL A C 1
ATOM 741 O O . VAL A 1 89 ? 0.026 -2.525 -2.893 1.00 98.44 89 VAL A O 1
ATOM 744 N N . SER A 1 90 ? 1.416 -0.781 -2.627 1.00 98.31 90 SER A N 1
ATOM 745 C CA . SER A 1 90 ? 1.002 -0.445 -1.268 1.00 98.31 90 SER A CA 1
ATOM 746 C C . SER A 1 90 ? 0.544 0.999 -1.244 1.00 98.31 90 SER A C 1
ATOM 748 O O . SER A 1 90 ? 1.261 1.869 -1.735 1.00 98.31 90 SER A O 1
ATOM 750 N N . THR A 1 91 ? -0.630 1.270 -0.681 1.00 97.44 91 THR A N 1
ATOM 751 C CA . THR A 1 91 ? -1.142 2.637 -0.535 1.00 97.44 91 THR A CA 1
ATOM 752 C C . THR A 1 91 ? -1.950 2.793 0.746 1.00 97.44 91 THR A C 1
ATOM 754 O O . THR A 1 91 ? -2.573 1.844 1.223 1.00 97.44 91 THR A O 1
ATOM 757 N N . PHE A 1 92 ? -1.949 4.007 1.300 1.00 97.00 92 PHE A N 1
ATOM 758 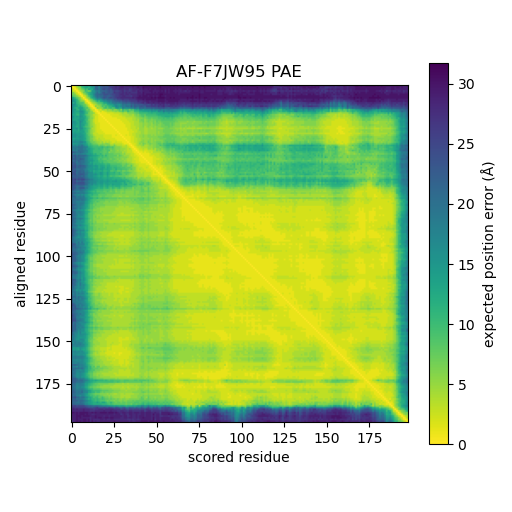C CA . PHE A 1 92 ? -2.827 4.340 2.418 1.00 97.00 92 PHE A CA 1
ATOM 759 C C . PHE A 1 92 ? -4.239 4.604 1.899 1.00 97.00 92 PHE A C 1
ATOM 761 O O . PHE A 1 92 ? -5.124 3.792 2.138 1.00 97.00 92 PHE A O 1
ATOM 768 N N . ASP A 1 93 ? -4.414 5.661 1.100 1.00 95.81 93 ASP A N 1
ATOM 769 C CA . ASP A 1 93 ? -5.704 5.952 0.469 1.00 95.81 93 ASP A CA 1
ATOM 770 C C . ASP A 1 93 ? -5.736 5.470 -0.981 1.00 95.81 93 ASP A C 1
ATOM 772 O O . ASP A 1 93 ? -4.759 5.616 -1.733 1.00 95.81 93 ASP A O 1
ATOM 776 N N . PHE A 1 94 ? -6.886 4.931 -1.373 1.00 96.75 94 PHE A N 1
ATOM 777 C CA . PHE A 1 94 ? -7.218 4.616 -2.752 1.00 96.75 94 PHE A CA 1
ATOM 778 C C . PHE A 1 94 ? -8.696 4.936 -2.985 1.00 96.75 94 PHE A C 1
ATOM 780 O O . PHE A 1 94 ? -9.571 4.319 -2.387 1.00 96.75 94 PHE A O 1
ATOM 787 N N . ASN A 1 95 ? -8.977 5.877 -3.885 1.00 95.19 95 ASN A N 1
ATOM 788 C CA . ASN A 1 95 ? -10.336 6.304 -4.207 1.00 95.19 95 ASN A CA 1
ATOM 789 C C . ASN A 1 95 ? -10.720 5.885 -5.630 1.00 95.19 95 ASN A C 1
ATOM 791 O O . ASN A 1 95 ? -9.881 5.866 -6.524 1.00 95.19 95 ASN A O 1
ATOM 795 N N . ALA A 1 96 ? -12.005 5.627 -5.881 1.00 94.81 96 ALA A N 1
ATOM 796 C CA . ALA A 1 96 ? -12.543 5.428 -7.232 1.00 94.81 96 ALA A CA 1
ATOM 797 C C . ALA A 1 96 ? -12.809 6.771 -7.955 1.00 94.81 96 ALA A C 1
ATOM 799 O O . ALA A 1 96 ? -13.841 6.972 -8.606 1.00 94.81 96 ALA A O 1
ATOM 800 N N . ASP A 1 97 ? -11.886 7.723 -7.823 1.00 93.38 97 ASP A N 1
ATOM 801 C CA . ASP A 1 97 ? -11.890 8.978 -8.574 1.00 93.38 97 ASP A CA 1
ATOM 802 C C . ASP A 1 97 ? -11.155 8.819 -9.917 1.00 93.38 97 ASP A C 1
ATOM 804 O O . ASP A 1 97 ? -10.847 7.702 -10.323 1.00 93.38 97 ASP A O 1
ATOM 808 N N . THR A 1 98 ? -10.942 9.899 -10.671 1.00 92.81 98 THR A N 1
ATOM 809 C CA . THR A 1 98 ? -10.366 9.817 -12.027 1.00 92.81 98 THR A CA 1
ATOM 810 C C . THR A 1 98 ? -8.990 9.149 -12.033 1.00 92.81 98 THR A C 1
ATOM 812 O O . THR A 1 98 ? -8.805 8.141 -12.708 1.00 92.81 98 THR A O 1
ATOM 815 N N . GLY A 1 99 ? -8.044 9.664 -11.247 1.00 92.06 99 GLY A N 1
ATOM 816 C CA . GLY A 1 99 ? -6.686 9.134 -11.184 1.00 92.06 99 GLY A CA 1
ATOM 817 C C . GLY A 1 99 ? -6.626 7.768 -10.504 1.00 92.06 99 GLY A C 1
ATOM 818 O O . GLY A 1 99 ? -5.836 6.915 -10.905 1.00 92.06 99 GLY A O 1
ATOM 819 N N . GLY A 1 100 ? -7.492 7.510 -9.523 1.00 95.62 100 GLY A N 1
ATOM 820 C CA . GLY A 1 100 ? -7.634 6.175 -8.962 1.00 95.62 100 GLY A CA 1
ATOM 821 C C . GLY A 1 100 ? -8.131 5.156 -9.988 1.00 95.62 100 GLY A C 1
ATOM 822 O O . GLY A 1 100 ? -7.544 4.083 -10.115 1.00 95.62 100 GLY A O 1
ATOM 823 N N . LYS A 1 101 ? -9.140 5.502 -10.792 1.00 96.88 101 LYS A N 1
ATOM 824 C CA . LYS A 1 101 ? -9.639 4.651 -11.885 1.00 96.88 101 LYS A CA 1
ATOM 825 C C . LYS A 1 101 ? -8.598 4.419 -12.971 1.00 96.88 101 LYS A C 1
ATOM 827 O O . LYS A 1 101 ? -8.516 3.301 -13.471 1.00 96.88 101 LYS A O 1
ATOM 832 N N . ASP A 1 102 ? -7.774 5.416 -13.289 1.00 96.56 102 ASP A N 1
ATOM 833 C CA . ASP A 1 102 ? -6.652 5.233 -14.214 1.00 96.56 102 ASP A CA 1
ATOM 834 C C . ASP A 1 102 ? -5.688 4.152 -13.698 1.00 96.56 102 ASP A C 1
ATOM 836 O O . ASP A 1 102 ? -5.280 3.262 -14.449 1.00 96.56 102 ASP A O 1
ATOM 840 N N . VAL A 1 103 ? -5.370 4.182 -12.397 1.00 97.94 103 VAL A N 1
ATOM 841 C CA . VAL A 1 103 ? -4.530 3.159 -11.757 1.00 97.94 103 VAL A CA 1
ATOM 842 C C . VAL A 1 103 ? -5.231 1.799 -11.738 1.00 97.94 103 VAL A C 1
ATOM 844 O O . VAL A 1 103 ? -4.609 0.808 -12.110 1.00 97.94 103 VAL A O 1
ATOM 847 N N . MET A 1 104 ? -6.517 1.727 -11.376 1.00 98.31 104 MET A N 1
ATOM 848 C CA . MET A 1 104 ? -7.287 0.472 -11.403 1.00 98.31 104 MET A CA 1
ATOM 849 C C . MET A 1 104 ? -7.300 -0.155 -12.799 1.00 98.31 104 MET A C 1
ATOM 851 O O . MET A 1 104 ? -7.036 -1.348 -12.930 1.00 98.31 104 MET A O 1
ATOM 855 N N . SER A 1 105 ? -7.554 0.647 -13.838 1.00 98.25 105 SER A N 1
ATOM 856 C CA . SER A 1 105 ? -7.543 0.187 -15.230 1.00 98.25 105 SER A CA 1
ATOM 857 C C . SER A 1 105 ? -6.179 -0.380 -15.601 1.00 98.25 105 SER A C 1
ATOM 859 O O . SER A 1 105 ? -6.102 -1.483 -16.132 1.00 98.25 105 SER A O 1
ATOM 861 N N . ALA A 1 106 ? -5.092 0.318 -15.259 1.00 98.56 106 ALA A N 1
ATOM 862 C CA . ALA A 1 106 ? -3.743 -0.162 -15.542 1.00 98.56 106 ALA A CA 1
ATOM 863 C C . ALA A 1 106 ? -3.436 -1.496 -14.834 1.00 98.56 106 ALA A C 1
ATOM 865 O O . ALA A 1 106 ? -2.814 -2.373 -15.436 1.00 98.56 106 ALA A O 1
ATOM 866 N N . LEU A 1 107 ? -3.886 -1.672 -13.584 1.00 98.81 107 LEU A N 1
ATOM 867 C CA . LEU A 1 107 ? -3.717 -2.924 -12.835 1.00 98.81 107 LEU A CA 1
ATOM 868 C C . LEU A 1 107 ? -4.506 -4.078 -13.469 1.00 98.81 107 LEU A C 1
ATOM 870 O O . LEU A 1 107 ? -3.950 -5.157 -13.657 1.00 98.81 107 LEU A O 1
ATOM 874 N N . ILE A 1 108 ? -5.764 -3.844 -13.854 1.00 98.62 108 ILE A N 1
ATOM 875 C CA . ILE A 1 108 ? -6.601 -4.831 -14.557 1.00 98.62 108 ILE A CA 1
ATOM 876 C C . ILE A 1 108 ? -5.977 -5.205 -15.904 1.00 98.62 108 ILE A C 1
ATOM 878 O O . ILE A 1 108 ? -5.857 -6.381 -16.238 1.00 98.62 108 ILE A O 1
ATOM 882 N N . GLU A 1 109 ? -5.509 -4.217 -16.669 1.00 98.50 109 GLU A N 1
ATOM 883 C CA . GLU A 1 109 ? -4.810 -4.455 -17.930 1.00 98.50 109 GLU A CA 1
ATOM 884 C C . GLU A 1 109 ? -3.541 -5.294 -17.728 1.00 98.50 109 GLU A C 1
ATOM 886 O O . GLU A 1 109 ? -3.246 -6.151 -18.561 1.00 98.50 109 GLU A O 1
ATOM 891 N N . ALA A 1 110 ? -2.779 -5.060 -16.653 1.00 98.75 110 ALA A N 1
ATOM 892 C CA . ALA A 1 110 ? -1.615 -5.874 -16.308 1.00 98.75 110 ALA A CA 1
ATOM 893 C C . ALA A 1 110 ? -2.012 -7.319 -15.999 1.00 98.75 110 ALA A C 1
ATOM 895 O O . ALA A 1 110 ? -1.451 -8.248 -16.582 1.00 98.75 110 ALA A O 1
ATOM 896 N N . ALA A 1 111 ? -3.043 -7.507 -15.182 1.00 98.69 111 ALA A N 1
ATOM 897 C CA . ALA A 1 111 ? -3.563 -8.821 -14.838 1.00 98.69 111 ALA A CA 1
ATOM 898 C C . ALA A 1 111 ? -4.037 -9.615 -16.071 1.00 98.69 111 ALA A C 1
ATOM 900 O O . ALA A 1 111 ? -3.706 -10.794 -16.217 1.00 98.69 111 ALA A O 1
ATOM 901 N N . HIS A 1 112 ? -4.701 -8.954 -17.028 1.00 98.44 112 HIS A N 1
ATOM 902 C CA . HIS A 1 112 ? -5.094 -9.549 -18.314 1.00 98.44 112 HIS A CA 1
ATOM 903 C C . HIS A 1 112 ? -3.904 -9.972 -19.192 1.00 98.44 112 HIS A C 1
ATOM 905 O O . HIS A 1 112 ? -4.051 -10.840 -20.051 1.00 98.44 112 HIS A O 1
ATOM 911 N N . ARG A 1 113 ? -2.716 -9.389 -18.986 1.00 98.19 113 ARG A N 1
ATOM 912 C CA . ARG A 1 113 ? -1.461 -9.820 -19.628 1.00 98.19 113 ARG A CA 1
ATOM 913 C C . ARG A 1 113 ? -0.751 -10.948 -18.861 1.00 98.19 113 ARG A C 1
ATOM 915 O O . ARG A 1 113 ? 0.367 -11.290 -19.230 1.00 98.19 113 ARG A O 1
ATOM 922 N N . ASN A 1 114 ? -1.393 -11.536 -17.846 1.00 98.38 114 ASN A N 1
ATOM 923 C CA . ASN A 1 114 ? -0.838 -12.521 -16.905 1.00 98.38 114 ASN A CA 1
ATOM 924 C C . ASN A 1 114 ? 0.255 -11.979 -15.969 1.00 98.38 114 ASN A C 1
ATOM 926 O O . ASN A 1 114 ? 1.062 -12.748 -15.453 1.00 98.38 114 ASN A O 1
ATOM 930 N N . VAL A 1 115 ? 0.272 -10.669 -15.722 1.00 98.75 115 VAL A N 1
ATOM 931 C CA . VAL A 1 115 ? 1.118 -10.069 -14.682 1.00 98.75 115 VAL A CA 1
ATOM 932 C C . VAL A 1 115 ? 0.459 -10.303 -13.324 1.00 98.75 115 VAL A C 1
ATOM 934 O O . VAL A 1 115 ? -0.730 -10.028 -13.165 1.00 98.75 115 VAL A O 1
ATOM 937 N N . HIS A 1 116 ? 1.208 -10.787 -12.334 1.00 98.75 116 HIS A N 1
ATOM 938 C CA . HIS A 1 116 ? 0.677 -10.980 -10.986 1.00 98.75 116 HIS A CA 1
ATOM 939 C C . HIS A 1 116 ? 0.598 -9.641 -10.248 1.00 98.75 116 HIS A C 1
ATOM 941 O O . HIS A 1 116 ? 1.604 -8.949 -10.087 1.00 98.75 116 HIS A O 1
ATOM 947 N N . VAL A 1 117 ? -0.592 -9.253 -9.795 1.00 98.88 117 VAL A N 1
ATOM 948 C CA . VAL A 1 117 ? -0.812 -7.974 -9.116 1.00 98.88 117 VAL A CA 1
ATOM 949 C C . VAL A 1 117 ? -1.083 -8.213 -7.638 1.00 98.88 117 VAL A C 1
ATOM 951 O O . VAL A 1 117 ? -2.026 -8.909 -7.278 1.00 98.88 117 VAL A O 1
ATOM 954 N N . ARG A 1 118 ? -0.303 -7.574 -6.765 1.00 98.75 118 ARG A N 1
ATOM 955 C CA . ARG A 1 118 ? -0.496 -7.586 -5.310 1.00 98.75 118 ARG A CA 1
ATOM 956 C C . ARG A 1 118 ? -0.787 -6.177 -4.823 1.00 98.75 118 ARG A C 1
ATOM 958 O O . ARG A 1 118 ? 0.102 -5.331 -4.802 1.00 98.75 118 ARG A O 1
ATOM 965 N N . LEU A 1 119 ? -2.022 -5.924 -4.412 1.00 98.62 119 LEU A N 1
ATOM 966 C CA . LEU A 1 119 ? -2.475 -4.645 -3.880 1.00 98.62 119 LEU A CA 1
ATOM 967 C C . LEU A 1 119 ? -2.747 -4.770 -2.382 1.00 98.62 119 LEU A C 1
ATOM 969 O O . LEU A 1 119 ? -3.573 -5.578 -1.958 1.00 98.62 119 LEU A O 1
ATOM 973 N N . ILE A 1 120 ? -2.104 -3.927 -1.579 1.00 98.56 120 ILE A N 1
ATOM 974 C CA . ILE A 1 120 ? -2.435 -3.752 -0.167 1.00 98.56 120 ILE A CA 1
ATOM 975 C C . ILE A 1 120 ? -2.868 -2.310 0.113 1.00 98.56 120 ILE A C 1
ATOM 977 O O . ILE A 1 120 ? -2.182 -1.356 -0.254 1.00 98.56 120 ILE A O 1
ATOM 981 N N . VAL A 1 121 ? -4.028 -2.163 0.756 1.00 98.19 121 VAL A N 1
ATOM 982 C CA . VAL A 1 121 ? -4.625 -0.864 1.103 1.00 98.19 121 VAL A CA 1
ATOM 983 C C . VAL A 1 121 ? -4.838 -0.770 2.606 1.00 98.19 121 VAL A C 1
ATOM 985 O O . VAL A 1 121 ? -5.119 -1.766 3.280 1.00 98.19 121 VAL A O 1
ATOM 988 N N . ASP A 1 122 ? -4.700 0.429 3.154 1.00 98.25 122 ASP A N 1
ATOM 989 C CA . ASP A 1 122 ? -5.010 0.702 4.546 1.00 98.25 122 ASP A CA 1
ATOM 990 C C . ASP A 1 122 ? -6.490 0.440 4.868 1.00 98.25 122 ASP A C 1
ATOM 992 O O . ASP A 1 122 ? -7.395 0.825 4.142 1.00 98.25 122 ASP A O 1
ATOM 996 N N . GLY A 1 123 ? -6.754 -0.209 5.995 1.00 97.12 123 GLY A N 1
ATOM 997 C CA . GLY A 1 123 ? -8.093 -0.540 6.469 1.00 97.12 123 GLY A CA 1
ATOM 998 C C . GLY A 1 123 ? -9.034 0.625 6.756 1.00 97.12 123 GLY A C 1
ATOM 999 O O . GLY A 1 123 ? -10.236 0.370 6.780 1.00 97.12 123 GLY A O 1
ATOM 1000 N N . ILE A 1 124 ? -8.560 1.861 6.962 1.00 95.88 124 ILE A N 1
ATOM 1001 C CA . ILE A 1 124 ? -9.459 3.027 7.009 1.00 95.88 124 ILE A CA 1
ATOM 1002 C C . ILE A 1 124 ? -9.983 3.318 5.604 1.00 95.88 124 ILE A C 1
ATOM 1004 O O . ILE A 1 124 ? -11.199 3.355 5.434 1.00 95.88 124 ILE A O 1
ATOM 1008 N N . SER A 1 125 ? -9.108 3.434 4.601 1.00 95.56 125 SER A N 1
ATOM 1009 C CA . SER A 1 125 ? -9.541 3.630 3.208 1.00 95.56 125 SER A CA 1
ATOM 1010 C C . SER A 1 125 ? -10.330 2.421 2.690 1.00 95.56 125 SER A C 1
ATOM 1012 O O . SER A 1 125 ? -11.384 2.563 2.077 1.00 95.56 125 SER A O 1
ATOM 1014 N N . GLY A 1 126 ? -9.935 1.206 3.080 1.00 96.12 126 GLY A N 1
ATOM 1015 C CA . GLY A 1 126 ? -10.696 -0.013 2.815 1.00 96.12 126 GLY A CA 1
ATOM 1016 C C . GLY A 1 126 ? -12.130 0.021 3.358 1.00 96.12 126 GLY A C 1
ATOM 1017 O O . GLY A 1 126 ? -13.029 -0.554 2.751 1.00 96.12 126 GLY A O 1
ATOM 1018 N N . PHE A 1 127 ? -12.363 0.704 4.482 1.00 95.62 127 PHE A N 1
ATOM 1019 C CA . PHE A 1 127 ? -13.692 0.869 5.070 1.00 95.62 127 PHE A CA 1
ATOM 1020 C C . PHE A 1 127 ? -14.473 2.051 4.477 1.00 95.62 127 PHE A C 1
ATOM 1022 O O . PHE A 1 127 ? -15.678 1.926 4.282 1.00 95.62 127 PHE A O 1
ATOM 1029 N N . LEU A 1 128 ? -13.812 3.185 4.222 1.00 95.31 128 LEU A N 1
ATOM 1030 C CA . LEU A 1 128 ? -14.461 4.426 3.786 1.00 95.31 128 LEU A CA 1
ATOM 1031 C C . LEU A 1 128 ? -14.669 4.508 2.269 1.00 95.31 128 LEU A C 1
ATOM 1033 O O . LEU A 1 128 ? -15.703 5.009 1.838 1.00 95.31 128 LEU A O 1
ATOM 1037 N N . ASP A 1 129 ? -13.706 4.023 1.483 1.00 94.75 129 ASP A N 1
ATOM 1038 C CA . ASP A 1 129 ? -13.643 4.243 0.033 1.00 94.75 129 ASP A CA 1
ATOM 1039 C C . ASP A 1 129 ? -13.861 2.959 -0.780 1.00 94.75 129 ASP A C 1
ATOM 1041 O O . ASP A 1 129 ? -14.432 3.013 -1.867 1.00 94.75 129 ASP A O 1
ATOM 1045 N N . MET A 1 130 ? -13.412 1.800 -0.277 1.00 95.75 130 MET A N 1
ATOM 1046 C CA . MET A 1 130 ? -13.488 0.535 -1.029 1.00 95.75 130 MET A CA 1
ATOM 1047 C C . MET A 1 130 ? -14.756 -0.275 -0.745 1.00 95.75 130 MET A C 1
ATOM 1049 O O . MET A 1 130 ? -15.286 -0.948 -1.633 1.00 95.75 130 MET A O 1
ATOM 1053 N N . LEU A 1 131 ? -15.230 -0.277 0.504 1.00 93.94 131 LEU A N 1
ATOM 1054 C CA . LEU A 1 131 ? -16.327 -1.144 0.922 1.00 93.94 131 LEU A CA 1
ATOM 1055 C C . LEU A 1 131 ? -17.636 -0.755 0.219 1.00 93.94 131 LEU A C 1
ATOM 1057 O O . LEU A 1 131 ? -18.205 0.301 0.470 1.00 93.94 131 LEU A O 1
ATOM 1061 N N . GLY A 1 132 ? -18.145 -1.658 -0.621 1.00 93.94 132 GLY A N 1
ATOM 1062 C CA . GLY A 1 132 ? -19.397 -1.452 -1.356 1.00 93.94 132 GLY A CA 1
ATOM 1063 C C . GLY A 1 132 ? -19.249 -0.685 -2.673 1.00 93.94 132 GLY A C 1
ATOM 1064 O O . GLY A 1 132 ? -20.243 -0.546 -3.382 1.00 93.94 132 GLY A O 1
ATOM 1065 N N . ASP A 1 133 ? -18.041 -0.251 -3.041 1.00 97.31 133 ASP A N 1
ATOM 1066 C CA . ASP A 1 133 ? -17.798 0.421 -4.317 1.00 97.31 133 ASP A CA 1
ATOM 1067 C C . ASP A 1 133 ? -17.642 -0.599 -5.471 1.00 97.31 133 ASP A C 1
ATOM 1069 O O . ASP A 1 133 ? -16.872 -1.562 -5.356 1.00 97.31 133 ASP A O 1
ATOM 1073 N N . PRO A 1 134 ? -18.362 -0.425 -6.597 1.00 97.44 134 PRO A N 1
ATOM 1074 C CA . PRO A 1 134 ? -18.358 -1.390 -7.694 1.00 97.44 134 PRO A CA 1
ATOM 1075 C C . PRO A 1 134 ? -17.024 -1.469 -8.453 1.00 97.44 134 PRO A C 1
ATOM 1077 O O . PRO A 1 134 ? -16.704 -2.531 -8.986 1.00 97.44 134 PRO A O 1
ATOM 1080 N N . TYR A 1 135 ? -16.225 -0.396 -8.503 1.00 97.75 135 TYR A N 1
ATOM 1081 C CA . TYR A 1 135 ? -14.926 -0.418 -9.184 1.00 97.75 135 TYR A CA 1
ATOM 1082 C C . TYR A 1 135 ? -13.919 -1.262 -8.404 1.00 97.75 135 TYR A C 1
ATOM 1084 O O . TYR A 1 135 ? -13.208 -2.079 -8.990 1.00 97.75 135 TYR A O 1
ATOM 1092 N N . PHE A 1 136 ? -13.911 -1.136 -7.076 1.00 97.81 136 PHE A N 1
ATOM 1093 C CA . PHE A 1 136 ? -13.079 -1.983 -6.223 1.00 97.81 136 PHE A CA 1
ATOM 1094 C C . PHE A 1 136 ? -13.529 -3.445 -6.222 1.00 97.81 136 PHE A C 1
ATOM 1096 O O . PHE A 1 136 ? -12.680 -4.335 -6.191 1.00 97.81 136 PHE A O 1
ATOM 1103 N N . GLN A 1 137 ? -14.836 -3.714 -6.311 1.00 96.88 137 GLN A N 1
ATOM 1104 C CA . GLN A 1 137 ? -15.342 -5.080 -6.488 1.00 96.88 137 GLN A CA 1
ATOM 1105 C C . GLN A 1 137 ? -14.869 -5.693 -7.808 1.00 96.88 137 GLN A C 1
ATOM 1107 O O . GLN A 1 137 ? -14.422 -6.839 -7.813 1.00 96.88 137 GLN A O 1
ATOM 1112 N N . ALA A 1 138 ? -14.920 -4.937 -8.909 1.00 96.81 138 ALA A N 1
ATOM 1113 C CA . ALA A 1 138 ? -14.419 -5.392 -10.202 1.00 96.81 138 ALA A CA 1
ATOM 1114 C C . ALA A 1 138 ? -12.909 -5.681 -10.153 1.00 96.81 138 ALA A C 1
ATOM 1116 O O . ALA A 1 138 ? -12.478 -6.759 -10.561 1.00 96.81 138 ALA A O 1
ATOM 1117 N N . LEU A 1 139 ? -12.121 -4.769 -9.573 1.00 98.06 139 LEU A N 1
ATOM 1118 C CA . LEU A 1 139 ? -10.681 -4.952 -9.377 1.00 98.06 139 LEU A CA 1
ATOM 1119 C C . LEU A 1 139 ? -10.376 -6.218 -8.562 1.00 98.06 139 LEU A C 1
ATOM 1121 O O . LEU A 1 139 ? -9.573 -7.041 -8.984 1.00 98.06 139 LEU A O 1
ATOM 1125 N N . ALA A 1 140 ? -11.042 -6.399 -7.419 1.00 97.19 140 ALA A N 1
ATOM 1126 C CA . ALA A 1 140 ? -10.830 -7.547 -6.537 1.00 97.19 140 ALA A CA 1
ATOM 1127 C C . ALA A 1 140 ? -11.349 -8.879 -7.109 1.00 97.19 140 ALA A C 1
ATOM 1129 O O . ALA A 1 140 ? -10.965 -9.935 -6.615 1.00 97.19 140 ALA A O 1
ATOM 1130 N N . SER A 1 141 ? -12.220 -8.834 -8.121 1.00 97.56 141 SER A N 1
ATOM 1131 C CA . SER A 1 141 ? -12.748 -10.021 -8.809 1.00 97.56 141 SER A CA 1
ATOM 1132 C C . SER A 1 141 ? -11.961 -10.380 -10.073 1.00 97.56 141 SER A C 1
ATOM 1134 O O . SER A 1 141 ? -12.313 -11.343 -10.748 1.00 97.56 141 SER A O 1
ATOM 1136 N N . THR A 1 142 ? -10.942 -9.595 -10.433 1.00 98.44 142 THR A N 1
ATOM 1137 C CA . THR A 1 142 ? -10.119 -9.847 -11.620 1.00 98.44 142 THR A CA 1
ATOM 1138 C C . THR A 1 142 ? -9.083 -10.926 -11.307 1.00 98.44 142 THR A C 1
ATOM 1140 O O . THR A 1 142 ? -8.347 -10.817 -10.324 1.00 98.44 142 THR A O 1
ATOM 1143 N N . ASP A 1 143 ? -9.002 -11.954 -12.153 1.00 98.00 143 ASP A N 1
ATOM 1144 C CA . ASP A 1 143 ? -7.986 -13.005 -12.033 1.00 98.00 143 ASP A CA 1
ATOM 1145 C C . ASP A 1 143 ? -6.570 -12.407 -12.030 1.00 98.00 143 ASP A C 1
ATOM 1147 O O . ASP A 1 143 ? -6.315 -11.390 -12.668 1.00 98.00 143 ASP A O 1
ATOM 1151 N N . ASN A 1 144 ? -5.633 -13.045 -11.324 1.00 98.00 144 ASN A N 1
ATOM 1152 C CA . ASN A 1 144 ? -4.256 -12.569 -11.109 1.00 98.00 144 ASN A CA 1
ATOM 1153 C C . ASN A 1 144 ? -4.111 -11.278 -10.279 1.00 98.00 144 ASN A C 1
ATOM 1155 O O . ASN A 1 144 ? -2.986 -10.790 -10.145 1.00 98.00 144 ASN A O 1
ATOM 1159 N N . ILE A 1 145 ? -5.187 -10.756 -9.675 1.00 98.75 145 ILE A N 1
ATOM 1160 C CA . ILE A 1 145 ? -5.121 -9.652 -8.707 1.00 98.75 145 ILE A CA 1
ATOM 1161 C C . ILE A 1 145 ? -5.403 -10.153 -7.288 1.00 98.75 145 ILE A C 1
ATOM 1163 O O . ILE A 1 145 ? -6.496 -10.609 -6.965 1.00 98.75 145 ILE A O 1
ATOM 1167 N N . GLU A 1 146 ? -4.428 -9.996 -6.397 1.00 98.56 146 GLU A N 1
ATOM 1168 C CA . GLU A 1 146 ? -4.595 -10.166 -4.958 1.00 98.56 146 GLU A CA 1
ATOM 1169 C C . GLU A 1 146 ? -4.816 -8.813 -4.283 1.00 98.56 146 GLU A C 1
ATOM 1171 O O . GLU A 1 146 ? -3.907 -7.984 -4.224 1.00 98.56 146 GLU A O 1
ATOM 1176 N N . VAL A 1 147 ? -5.998 -8.604 -3.700 1.00 98.12 147 VAL A N 1
ATOM 1177 C CA . VAL A 1 147 ? -6.296 -7.412 -2.895 1.00 98.12 147 VAL A CA 1
ATOM 1178 C C . VAL A 1 147 ? -6.312 -7.771 -1.411 1.00 98.12 147 VAL A C 1
ATOM 1180 O O . VAL A 1 147 ? -7.047 -8.658 -0.976 1.00 98.12 147 VAL A O 1
ATOM 1183 N N . LYS A 1 148 ? -5.518 -7.062 -0.604 1.00 98.00 148 LYS A N 1
ATOM 1184 C CA . LYS A 1 148 ? -5.471 -7.199 0.857 1.00 98.00 148 LYS A CA 1
ATOM 1185 C C . LYS A 1 148 ? -5.755 -5.867 1.536 1.00 98.00 148 LYS A C 1
ATOM 1187 O O . LYS A 1 148 ? -5.265 -4.819 1.132 1.00 98.00 148 LYS A O 1
ATOM 1192 N N . VAL A 1 149 ? -6.512 -5.925 2.627 1.00 97.69 149 VAL A N 1
ATOM 1193 C CA . VAL A 1 149 ? -6.790 -4.765 3.477 1.00 97.69 149 VAL A CA 1
ATOM 1194 C C . VAL A 1 149 ? -5.993 -4.901 4.770 1.00 97.69 149 VAL A C 1
ATOM 1196 O O . VAL A 1 149 ? -6.197 -5.835 5.549 1.00 97.69 149 VAL A O 1
ATOM 1199 N N . TYR A 1 150 ? -5.068 -3.974 5.005 1.00 97.88 150 TYR A N 1
ATOM 1200 C CA . TYR A 1 150 ? -4.242 -3.955 6.203 1.00 97.88 150 TYR A CA 1
ATOM 1201 C C . TYR A 1 150 ? -5.024 -3.422 7.402 1.00 97.88 150 TYR A C 1
ATOM 1203 O O . TYR A 1 150 ? -5.525 -2.299 7.380 1.00 97.88 150 TYR A O 1
ATOM 1211 N N . ASN A 1 151 ? -5.067 -4.199 8.487 1.00 96.31 151 ASN A N 1
ATOM 1212 C CA . ASN A 1 151 ? -5.698 -3.825 9.755 1.00 96.31 151 ASN A CA 1
ATOM 1213 C C . ASN A 1 151 ? -7.088 -3.158 9.576 1.00 96.31 151 ASN A C 1
ATOM 1215 O O . ASN A 1 151 ? -7.227 -1.945 9.790 1.00 96.31 151 ASN A O 1
ATOM 1219 N N . PRO A 1 152 ? -8.111 -3.924 9.141 1.00 95.50 152 PRO A N 1
ATOM 1220 C CA . PRO A 1 152 ? -9.474 -3.418 8.986 1.00 95.50 152 PRO A CA 1
ATOM 1221 C C . PRO A 1 152 ? -10.002 -2.759 10.266 1.00 95.50 152 PRO A C 1
ATOM 1223 O O . PRO A 1 152 ? -9.673 -3.183 11.378 1.00 95.50 152 PRO A O 1
ATOM 1226 N N . VAL A 1 153 ? -10.846 -1.735 10.113 1.00 93.88 153 VAL A N 1
ATOM 1227 C CA . VAL A 1 153 ? -11.430 -1.011 11.251 1.00 93.88 153 VAL A CA 1
ATOM 1228 C C . VAL A 1 153 ? -12.237 -1.967 12.133 1.00 93.88 153 VAL A C 1
ATOM 1230 O O . VAL A 1 153 ? -13.164 -2.633 11.678 1.00 93.88 153 VAL A O 1
ATOM 1233 N N . ASN A 1 154 ? -11.897 -2.016 13.422 1.00 94.44 154 ASN A N 1
ATOM 1234 C CA . ASN A 1 154 ? -12.603 -2.822 14.410 1.00 94.44 154 ASN A CA 1
ATOM 1235 C C . ASN A 1 154 ? -12.798 -2.031 15.711 1.00 94.44 154 ASN A C 1
ATOM 1237 O O . ASN A 1 154 ? -11.890 -1.938 16.536 1.00 94.44 154 ASN A O 1
ATOM 1241 N N . LEU A 1 155 ? -14.010 -1.505 15.913 1.00 93.06 155 LEU A N 1
ATOM 1242 C CA . LEU A 1 155 ? -14.376 -0.713 17.097 1.00 93.06 155 LEU A CA 1
ATOM 1243 C C . LEU A 1 155 ? -14.308 -1.507 18.414 1.00 93.06 155 LEU A C 1
ATOM 1245 O O . LEU A 1 155 ? -14.248 -0.920 19.488 1.00 93.06 155 LEU A O 1
ATOM 1249 N N . LEU A 1 156 ? -14.295 -2.842 18.356 1.00 95.62 156 LEU A N 1
ATOM 1250 C CA . LEU A 1 156 ? -14.136 -3.698 19.535 1.00 95.62 156 LEU A CA 1
ATOM 1251 C C . LEU A 1 156 ? -12.663 -3.906 19.918 1.00 95.62 156 LEU A C 1
ATOM 1253 O O . LEU A 1 156 ? -12.382 -4.465 20.977 1.00 95.62 156 LEU A O 1
ATOM 1257 N N . LYS A 1 157 ? -11.722 -3.473 19.070 1.00 95.19 157 LYS A N 1
ATOM 1258 C CA . LYS A 1 157 ? -10.273 -3.588 19.283 1.00 95.19 157 LYS A CA 1
ATOM 1259 C C . LYS A 1 157 ? -9.588 -2.214 19.175 1.00 95.19 157 LYS A C 1
ATOM 1261 O O . LYS A 1 157 ? -8.731 -2.029 18.313 1.00 95.19 157 LYS A O 1
ATOM 1266 N N . PRO A 1 158 ? -9.904 -1.241 20.055 1.00 94.50 158 PRO A N 1
ATOM 1267 C CA . PRO A 1 158 ? -9.324 0.108 20.000 1.00 94.50 158 PRO A CA 1
ATOM 1268 C C . PRO A 1 158 ? -7.788 0.130 19.988 1.00 94.50 158 PRO A C 1
ATOM 1270 O O . PRO A 1 158 ? -7.188 0.981 19.338 1.00 94.50 158 PRO A O 1
ATOM 1273 N N . TRP A 1 159 ? -7.144 -0.843 20.638 1.00 94.44 159 TRP A N 1
ATOM 1274 C CA . TRP A 1 159 ? -5.684 -0.979 20.698 1.00 94.44 159 TRP A CA 1
ATOM 1275 C C . TRP A 1 159 ? -5.011 -1.369 19.379 1.00 94.44 159 TRP A C 1
ATOM 1277 O O . TRP A 1 159 ? -3.785 -1.385 19.336 1.00 94.44 159 TRP A O 1
ATOM 1287 N N . THR A 1 160 ? -5.761 -1.712 18.326 1.00 92.69 160 THR A N 1
ATOM 1288 C CA . THR A 1 160 ? -5.195 -1.921 16.983 1.00 92.69 160 THR A CA 1
ATOM 1289 C C . THR A 1 160 ? -5.433 -0.732 16.059 1.00 92.69 160 THR A C 1
ATOM 1291 O O . THR A 1 160 ? -4.813 -0.667 15.004 1.00 92.69 160 THR A O 1
ATOM 1294 N N . MET A 1 161 ? -6.291 0.227 16.421 1.00 91.19 161 MET A N 1
ATOM 1295 C CA . MET A 1 161 ? -6.793 1.236 15.479 1.00 91.19 161 MET A CA 1
ATOM 1296 C C . MET A 1 161 ? -5.726 2.206 14.957 1.00 91.19 161 MET A C 1
ATOM 1298 O O . MET A 1 161 ? -5.848 2.663 13.825 1.00 91.19 161 MET A O 1
ATOM 1302 N N . GLN A 1 162 ? -4.666 2.479 15.726 1.00 90.50 162 GLN A N 1
ATOM 1303 C CA . GLN A 1 162 ? -3.602 3.399 15.296 1.00 90.50 162 GLN A CA 1
ATOM 1304 C C . GLN A 1 162 ? -2.499 2.719 14.476 1.00 90.50 162 GLN A C 1
ATOM 1306 O O . GLN A 1 162 ? -1.609 3.392 13.962 1.00 90.50 162 GLN A O 1
ATOM 1311 N N . ALA A 1 163 ? -2.534 1.392 14.318 1.00 92.44 163 ALA A N 1
ATOM 1312 C CA . ALA A 1 163 ? -1.593 0.686 13.455 1.00 92.44 163 ALA A CA 1
ATOM 1313 C C . ALA A 1 163 ? -2.046 0.842 11.998 1.00 92.44 163 ALA A C 1
ATOM 1315 O O . ALA A 1 163 ? -2.819 0.027 11.497 1.00 92.44 163 ALA A O 1
ATOM 1316 N N . ARG A 1 164 ? -1.600 1.907 11.328 1.00 94.44 164 ARG A N 1
ATOM 1317 C CA . ARG A 1 164 ? -1.970 2.212 9.940 1.00 94.44 164 ARG A CA 1
ATOM 1318 C C . ARG A 1 164 ? -0.832 1.943 8.957 1.00 94.44 164 ARG A C 1
ATOM 1320 O O . ARG A 1 164 ? 0.336 2.114 9.295 1.00 94.44 164 ARG A O 1
ATOM 1327 N N . LEU A 1 165 ? -1.191 1.509 7.752 1.00 96.56 165 LEU A N 1
ATOM 1328 C CA . LEU A 1 165 ? -0.293 1.313 6.620 1.00 96.56 165 LEU A CA 1
ATOM 1329 C C . LEU A 1 165 ? -0.102 2.658 5.927 1.00 96.56 165 LEU A C 1
ATOM 1331 O O . LEU A 1 165 ? -0.927 3.058 5.118 1.00 96.56 165 LEU A O 1
ATOM 1335 N N . HIS A 1 166 ? 0.979 3.369 6.237 1.00 95.62 166 HIS A N 1
ATOM 1336 C CA . HIS A 1 166 ? 1.228 4.685 5.644 1.00 95.62 166 HIS A CA 1
ATOM 1337 C C . HIS A 1 166 ? 2.182 4.650 4.439 1.00 95.62 166 HIS A C 1
ATOM 1339 O O . HIS A 1 166 ? 2.607 5.700 3.952 1.00 95.62 166 HIS A O 1
ATOM 1345 N N . ASP A 1 167 ? 2.478 3.468 3.918 1.00 95.56 167 ASP A N 1
ATOM 1346 C CA . ASP A 1 167 ? 3.316 3.292 2.739 1.00 95.56 167 ASP A CA 1
ATOM 1347 C C . ASP A 1 167 ? 2.570 3.739 1.476 1.00 95.56 167 ASP A C 1
ATOM 1349 O O . ASP A 1 167 ? 1.363 3.525 1.358 1.00 95.56 167 ASP A O 1
ATOM 1353 N N . LYS A 1 168 ? 3.283 4.357 0.528 1.00 97.00 168 LYS A N 1
ATOM 1354 C CA . LYS A 1 168 ? 2.798 4.572 -0.841 1.00 97.00 168 LYS A CA 1
ATOM 1355 C C . LYS A 1 168 ? 3.907 4.213 -1.813 1.00 97.00 168 LYS A C 1
ATOM 1357 O O . LYS A 1 168 ? 4.831 5.006 -2.021 1.00 97.00 168 LYS A O 1
ATOM 1362 N N . TYR A 1 169 ? 3.830 3.019 -2.382 1.00 97.75 169 TYR A N 1
ATOM 1363 C CA . TYR A 1 169 ? 4.808 2.572 -3.356 1.00 97.75 169 TYR A CA 1
ATOM 1364 C C . TYR A 1 169 ? 4.234 1.654 -4.429 1.00 97.75 169 TYR A C 1
ATOM 1366 O O . TYR A 1 169 ? 3.206 1.004 -4.236 1.00 97.75 169 TYR A O 1
ATOM 1374 N N . VAL A 1 170 ? 4.948 1.607 -5.552 1.00 98.31 170 VAL A N 1
ATOM 1375 C CA . VAL A 1 170 ? 4.749 0.674 -6.659 1.00 98.31 170 VAL A CA 1
ATOM 1376 C C . VAL A 1 170 ? 6.090 0.011 -6.970 1.00 98.31 170 VAL A C 1
ATOM 1378 O O . VAL A 1 170 ? 7.087 0.705 -7.172 1.00 98.31 170 VAL A O 1
ATOM 1381 N N . ILE A 1 171 ? 6.117 -1.318 -7.004 1.00 98.50 171 ILE A N 1
ATOM 1382 C CA . ILE A 1 171 ? 7.260 -2.126 -7.449 1.00 98.50 171 ILE A CA 1
ATOM 1383 C C . ILE A 1 171 ? 6.819 -2.912 -8.679 1.00 98.50 171 ILE A C 1
ATOM 1385 O O . ILE A 1 171 ? 5.714 -3.453 -8.680 1.00 98.50 171 ILE A O 1
ATOM 1389 N N . THR A 1 172 ? 7.671 -2.998 -9.700 1.00 98.50 172 THR A N 1
ATOM 1390 C CA . THR A 1 172 ? 7.406 -3.821 -10.891 1.00 98.50 172 THR A CA 1
ATOM 1391 C C . THR A 1 172 ? 8.617 -4.657 -11.284 1.00 98.50 172 THR A C 1
ATOM 1393 O O . THR A 1 172 ? 9.741 -4.145 -11.279 1.00 98.50 172 THR A O 1
ATOM 1396 N N . ASP A 1 173 ? 8.378 -5.922 -11.640 1.00 97.81 173 ASP A N 1
ATOM 1397 C CA . ASP A 1 173 ? 9.356 -6.872 -12.204 1.00 97.81 173 ASP A CA 1
ATOM 1398 C C . ASP A 1 173 ? 10.706 -6.923 -11.456 1.00 97.81 173 ASP A C 1
ATOM 1400 O O . ASP A 1 173 ? 11.766 -7.052 -12.066 1.00 97.81 173 ASP A O 1
ATOM 1404 N N . SER A 1 174 ? 10.694 -6.720 -10.131 1.00 92.06 174 SER A N 1
ATOM 1405 C CA . SER A 1 174 ? 11.893 -6.619 -9.271 1.00 92.06 174 SER A CA 1
ATOM 1406 C C . SER A 1 174 ? 12.972 -5.620 -9.738 1.00 92.06 174 SER A C 1
ATOM 1408 O O . SER A 1 174 ? 14.118 -5.704 -9.300 1.00 92.06 174 SER A O 1
ATOM 1410 N N . SER A 1 175 ? 12.632 -4.674 -10.619 1.00 93.75 175 SER A N 1
ATOM 1411 C CA . SER A 1 175 ? 13.603 -3.814 -11.317 1.00 93.75 175 SER A CA 1
ATOM 1412 C C . SER A 1 175 ? 13.296 -2.323 -11.215 1.00 93.75 175 SER A C 1
ATOM 1414 O O . SER A 1 175 ? 14.209 -1.503 -11.317 1.00 93.75 175 SER A O 1
ATOM 1416 N N . MET A 1 176 ? 12.037 -1.949 -10.973 1.00 96.81 176 MET A N 1
ATOM 1417 C CA . MET A 1 176 ? 11.641 -0.556 -10.774 1.00 96.81 176 MET A CA 1
ATOM 1418 C C . MET A 1 176 ? 10.890 -0.386 -9.458 1.00 96.81 176 MET A C 1
ATOM 1420 O O . MET A 1 176 ? 10.033 -1.196 -9.105 1.00 96.81 176 MET A O 1
ATOM 1424 N N . TYR A 1 177 ? 11.197 0.703 -8.755 1.00 97.38 177 TYR A N 1
ATOM 1425 C CA . TYR A 1 177 ? 10.580 1.060 -7.484 1.00 97.38 177 TYR A CA 1
ATOM 1426 C C . TYR A 1 177 ? 10.251 2.550 -7.453 1.00 97.38 177 TYR A C 1
ATOM 1428 O O . TYR A 1 177 ? 11.135 3.398 -7.568 1.00 97.38 177 TYR A O 1
ATOM 1436 N N . LEU A 1 178 ? 8.971 2.868 -7.274 1.00 97.31 178 LEU A N 1
ATOM 1437 C CA . LEU A 1 178 ? 8.484 4.223 -7.060 1.00 97.31 178 LEU A CA 1
ATOM 1438 C C . LEU A 1 178 ? 7.901 4.307 -5.656 1.00 97.31 178 LEU A C 1
ATOM 1440 O O . LEU A 1 178 ? 6.952 3.597 -5.342 1.00 97.31 178 LEU A O 1
ATOM 1444 N N . LEU A 1 179 ? 8.429 5.212 -4.835 1.00 96.69 179 LEU A N 1
ATOM 1445 C CA . LEU A 1 179 ? 7.966 5.469 -3.472 1.00 96.69 179 LEU A CA 1
ATOM 1446 C C . LEU A 1 179 ? 7.735 6.960 -3.230 1.00 96.69 179 LEU A C 1
ATOM 1448 O O . LEU A 1 179 ? 8.359 7.809 -3.867 1.00 96.69 179 LEU A O 1
ATOM 1452 N N . GLY A 1 180 ? 6.861 7.298 -2.283 1.00 94.38 180 GLY A N 1
ATOM 1453 C CA . GLY A 1 180 ? 6.721 8.681 -1.835 1.00 94.38 180 GLY A CA 1
ATOM 1454 C C . GLY A 1 180 ? 5.534 8.927 -0.910 1.00 94.38 180 GLY A C 1
ATOM 1455 O O . GLY A 1 180 ? 5.006 8.015 -0.286 1.00 94.38 180 GLY A O 1
ATOM 1456 N N . GLY A 1 181 ? 5.116 10.194 -0.825 1.00 94.06 181 GLY A N 1
ATOM 1457 C CA . GLY A 1 181 ? 4.010 10.639 0.036 1.00 94.06 181 GLY A CA 1
ATOM 1458 C C . GLY A 1 181 ? 2.635 10.731 -0.640 1.00 94.06 181 GLY A C 1
ATOM 1459 O O . GLY A 1 181 ? 1.658 11.038 0.032 1.00 94.06 181 GLY A O 1
ATOM 1460 N N . ARG A 1 182 ? 2.549 10.496 -1.955 1.00 94.38 182 ARG A N 1
ATOM 1461 C CA . ARG A 1 182 ? 1.334 10.696 -2.766 1.00 94.38 182 ARG A CA 1
ATOM 1462 C C . ARG A 1 182 ? 0.433 9.458 -2.728 1.00 94.38 182 ARG A C 1
ATOM 1464 O O . ARG A 1 182 ? 0.872 8.403 -3.190 1.00 94.38 182 ARG A O 1
ATOM 1471 N N . ASN A 1 183 ? -0.786 9.601 -2.199 1.00 93.38 183 ASN A N 1
ATOM 1472 C CA . ASN A 1 183 ? -1.815 8.551 -2.218 1.00 93.38 183 ASN A CA 1
ATOM 1473 C C . ASN A 1 183 ? -2.423 8.374 -3.616 1.00 93.38 183 ASN A C 1
ATOM 1475 O O . ASN A 1 183 ? -2.218 9.202 -4.504 1.00 93.38 183 ASN A O 1
ATOM 1479 N N . THR A 1 184 ? -3.202 7.307 -3.792 1.00 92.56 184 THR A N 1
ATOM 1480 C CA . THR A 1 184 ? -3.835 6.962 -5.068 1.00 92.56 184 THR A CA 1
ATOM 1481 C C . THR A 1 184 ? -5.188 7.665 -5.215 1.00 92.56 184 THR A C 1
ATOM 1483 O O . THR A 1 184 ? -6.240 7.026 -5.221 1.00 92.56 184 THR A O 1
ATOM 1486 N N . THR A 1 185 ? -5.154 9.001 -5.265 1.00 90.00 185 THR A N 1
ATOM 1487 C CA . THR A 1 185 ? -6.340 9.873 -5.342 1.00 90.00 185 THR A CA 1
ATOM 1488 C C . THR A 1 185 ? -6.062 11.110 -6.206 1.00 90.00 185 THR A C 1
ATOM 1490 O O . THR A 1 185 ? -4.917 11.547 -6.350 1.00 90.00 185 THR A O 1
ATOM 1493 N N . ASN A 1 186 ? -7.112 11.744 -6.725 1.00 88.25 186 ASN A N 1
ATOM 1494 C CA . ASN A 1 186 ? -7.076 13.004 -7.477 1.00 88.25 186 ASN A CA 1
ATOM 1495 C C . ASN A 1 186 ? -6.428 14.163 -6.704 1.00 88.25 186 ASN A C 1
ATOM 1497 O O . ASN A 1 186 ? -5.950 15.118 -7.312 1.00 88.25 186 ASN A O 1
ATOM 1501 N N . LEU A 1 187 ? -6.397 14.108 -5.369 1.00 82.81 187 LEU A N 1
ATOM 1502 C CA . LEU A 1 187 ? -5.715 15.121 -4.558 1.00 82.81 187 LEU A CA 1
ATOM 1503 C C . LEU A 1 187 ? -4.201 15.129 -4.823 1.00 82.81 187 LEU A C 1
ATOM 1505 O O . LEU A 1 187 ? -3.549 16.167 -4.724 1.00 82.81 187 LEU A O 1
ATOM 1509 N N . PHE A 1 188 ? -3.655 13.970 -5.193 1.00 83.31 188 PHE A N 1
ATOM 1510 C CA . PHE A 1 188 ? -2.231 13.757 -5.430 1.00 83.31 188 PHE A CA 1
ATOM 1511 C C . PHE A 1 188 ? -1.883 13.504 -6.896 1.00 83.31 188 PHE A C 1
ATOM 1513 O O . PHE A 1 188 ? -0.700 13.494 -7.240 1.00 83.31 188 PHE A O 1
ATOM 1520 N N . PHE A 1 189 ? -2.890 13.332 -7.750 1.00 82.56 189 PHE A N 1
ATOM 1521 C CA . PHE A 1 189 ? -2.744 13.150 -9.186 1.00 82.56 189 PHE A CA 1
ATOM 1522 C C . PHE A 1 189 ? -3.310 14.367 -9.917 1.00 82.56 189 PHE A C 1
ATOM 1524 O O . PHE A 1 189 ? -4.485 14.706 -9.807 1.00 82.56 189 PHE A O 1
ATOM 1531 N N . GLY A 1 190 ? -2.436 15.092 -10.611 1.00 62.19 190 GLY A N 1
ATOM 1532 C CA . GLY A 1 190 ? -2.727 16.429 -11.117 1.00 62.19 190 GLY A CA 1
ATOM 1533 C C . GLY A 1 190 ? -3.906 16.484 -12.093 1.00 62.19 190 GLY A C 1
ATOM 1534 O O . GLY A 1 190 ? -3.780 16.060 -13.238 1.00 62.19 190 GLY A O 1
ATOM 1535 N N . ARG A 1 191 ? -5.028 17.085 -11.658 1.00 55.59 191 ARG A N 1
ATOM 1536 C CA . ARG A 1 191 ? -5.904 17.962 -12.474 1.00 55.59 191 ARG A CA 1
ATOM 1537 C C . ARG A 1 191 ? -7.003 18.719 -11.698 1.00 55.59 191 ARG A C 1
ATOM 1539 O O . ARG A 1 191 ? -7.989 19.121 -12.303 1.00 55.59 191 ARG A O 1
ATOM 1546 N N . LEU A 1 192 ? -6.852 18.998 -10.399 1.00 50.88 192 LEU A N 1
ATOM 1547 C CA . LEU A 1 192 ? -7.889 19.727 -9.634 1.00 50.88 192 LEU A CA 1
ATOM 1548 C C . LEU A 1 192 ? -8.111 21.196 -10.068 1.00 50.88 192 LEU A C 1
ATOM 1550 O O . LEU A 1 192 ? -9.143 21.767 -9.740 1.00 50.88 192 LEU A O 1
ATOM 1554 N N . TRP A 1 193 ? -7.196 21.803 -10.834 1.00 39.22 193 TRP A N 1
ATOM 1555 C CA . TRP A 1 193 ? -7.283 23.214 -11.257 1.00 39.22 193 TRP A CA 1
ATOM 1556 C C . TRP A 1 193 ? -7.910 23.447 -12.650 1.00 39.22 193 TRP A C 1
ATOM 1558 O O . TRP A 1 193 ? -8.332 24.557 -12.944 1.00 39.22 193 TRP A O 1
ATOM 1568 N N . LYS A 1 194 ? -8.031 22.434 -13.523 1.00 39.00 194 LYS A N 1
ATOM 1569 C CA . LYS A 1 194 ? -8.543 22.628 -14.904 1.00 39.00 194 LYS A CA 1
ATOM 1570 C C . LYS A 1 194 ? -10.050 22.388 -15.080 1.00 39.00 194 LYS A C 1
ATOM 1572 O O . LYS A 1 194 ? -10.526 22.302 -16.206 1.00 39.00 194 LYS A O 1
ATOM 1577 N N . ALA A 1 195 ? -10.797 22.272 -13.984 1.00 40.34 195 ALA A N 1
ATOM 1578 C CA . ALA A 1 195 ? -12.243 22.038 -14.010 1.00 40.34 195 ALA A CA 1
ATOM 1579 C C . ALA A 1 195 ? -13.091 23.329 -13.949 1.00 40.34 195 ALA A C 1
ATOM 1581 O O . ALA A 1 195 ? -14.310 23.232 -13.884 1.00 40.34 195 ALA A O 1
ATOM 1582 N N . SER A 1 196 ? -12.482 24.523 -13.972 1.00 37.34 196 SER A N 1
ATOM 1583 C CA . SER A 1 196 ? -13.197 25.813 -13.930 1.00 37.34 196 SER A CA 1
ATOM 1584 C C . SER A 1 196 ? -13.293 26.543 -15.280 1.00 37.34 196 SER A C 1
ATOM 1586 O O . SER A 1 196 ? -13.562 27.739 -15.287 1.00 37.34 196 SER A O 1
ATOM 1588 N N . GLU A 1 197 ? -13.055 25.868 -16.409 1.00 37.91 197 GLU A N 1
ATOM 1589 C CA . GLU A 1 197 ? -13.124 26.477 -17.755 1.00 37.91 197 GLU A CA 1
ATOM 1590 C C . GLU A 1 197 ? -14.133 25.805 -18.705 1.00 37.91 197 GLU A C 1
ATOM 1592 O O . GLU A 1 197 ? -13.953 25.846 -19.920 1.00 37.91 197 GLU A O 1
ATOM 1597 N N . TYR A 1 198 ? -15.216 25.227 -18.175 1.00 41.22 198 TYR A N 1
ATOM 1598 C CA . TYR A 1 198 ? -16.397 24.878 -18.975 1.00 41.22 198 TYR A CA 1
ATOM 1599 C C . TYR A 1 198 ? -17.684 25.220 -18.231 1.00 41.22 198 TYR A C 1
ATOM 1601 O O . TYR A 1 198 ? -17.802 24.811 -17.054 1.00 41.22 198 TYR A O 1
#

Solvent-accessible surface area (backbone atoms only — not comparable to full-atom values): 11596 Å² total; per-residue (Å²): 135,86,88,78,68,91,87,51,100,65,80,78,77,60,58,70,58,55,52,50,51,52,52,52,52,48,52,46,40,43,44,60,71,69,73,60,75,86,72,85,50,72,68,53,62,72,72,56,62,75,66,78,80,58,70,95,64,87,74,91,77,84,86,84,87,78,87,48,35,44,59,49,44,51,52,51,45,48,49,42,62,69,38,68,54,29,38,40,35,37,26,29,43,54,36,88,42,72,50,18,42,54,46,51,50,29,51,52,55,24,19,76,68,66,14,39,33,41,38,38,33,11,9,64,31,42,59,74,48,36,60,90,33,69,67,51,50,51,54,56,68,36,70,54,39,47,72,44,63,46,66,60,81,47,91,91,43,40,64,55,67,74,64,70,50,79,50,25,36,42,37,27,59,97,76,46,80,48,74,56,91,58,43,42,30,44,93,42,25,64,60,82,80,74,72,81,81,122

Nearest PDB structures (foldseek):
  8yr5-assembly1_B  TM=7.165E-01  e=1.341E-04  Escherichia coli str. K-12 substr. MG1655
  8yr5-assembly1_I  TM=7.136E-01  e=1.521E-04  Escherichia coli str. K-12 substr. MG1655
  8yr5-assembly1_F  TM=7.250E-01  e=2.683E-04  Escherichia coli str. K-12 substr. MG1655
  8yr5-assembly1_C  TM=6.849E-01  e=2.220E-04  Escherichia coli str. K-12 substr. MG1655
  8yr5-assembly1_K  TM=6.527E-01  e=1.838E-04  Escherichia coli str. K-12 substr. MG1655

pLDDT: mean 89.84, std 14.87, range [37.34, 98.88]

Secondary structure (DSSP, 8-state):
-----TTSSS----HHHHHHHHHHHHHHHHHGGGTSPPPPPHHHHHH--GGGG--SSPPS--------HHHHHHHHHHHHHH-SSEEEEEES-B-SSHHHHHHHHHHHHHHHTT-EEEEEEEHHHIIIIITT-HHHHHHHTSTTEEEEEES---TT-GGGTT------EEEETTTEEEESS--BSTTTSS-TTTTS--

Sequence (198 aa):
MRTYDLKTGKKKIRWGRFCLIAVLLYIAALTIPYVQHKKVSDHYKKQFDPQECYSEEPGKERAAYITDNTEALEYRLKMIREAKEEVIVSTFDFNADTGGKDVMSALIEAAHRNVHVRLIVDGISGFLDMLGDPYFQALASTDNIEVKVYNPVNLLKPWTMQARLHDKYVITDSSMYLLGGRNTTNLFFGRLWKASEY

Mean predicted aligned error: 7.67 Å

Radius of gyration: 24.38 Å; Cα contacts (8 Å, |Δi|>4): 267; chains: 1; bounding box: 71×40×70 Å